Protein AF-A0A146M9G7-F1 (afdb_monomer)

Foldseek 3Di:
DCLQPDPQFDADAAQVVQCVVVVVPDPQSGSVNCVVVQLQQEDEDDDPVPDDDHHHPHLFYKYFDDDDPVNVVVLVVCVVVVAAADDCNVNDDGHDYRTIGRDDPNDRQGPCNRPPVVCVPPPPDDDDPQWAFQEFEDDQQDGFWTWTDHPNDIDIDGDPPDDDDDPDLPVSLVRCLQHQHEQNVVSVVVPHHHSYHDHRPPDDDDDDDDDDDDDDPDDPPPPPPDPPDD

Secondary structure (DSSP, 8-state):
-GGGTS--B-----HHHHHHHHHTT-TT-SHHHHHHHHHHHEEEE-SSS-------S-SEEEEEPPPPHHHHHHHHHHHHTTPPB--GGG---S-B-PPEE-EETTEE--HIIIIIGGGTT-TT-----S-EEEEEEEETTEEEEEEEEETTEEEEEE-SS-----SHHHHHHHHHHHTTEE-HHHHHHTT---SEE--TT---------------S----S---S----

Sequence (230 aa):
GSSSINYMLHMRGLQEDFNRWEREGNPGWSYNHVSSYFKKSENFIPQSGKVKSVGRGGPIPVNENEPTWMTAYLSKALQEMGLQEEDLNLGKKGGFMPVQVNVLNGQRVSASTAFLKPILNRPNLDILTSALVTRIVFEKNTAVGVEFEVEEQSHFVSAHREVILSAGSINSPQILMLSGVGPSQHLQEFGIPVIRDLPVGLQLQDHVGYFAYFQMKNVASSTTEETLVS

Nearest PDB structures (foldseek):
  8rpf-assembly1_A  TM=9.032E-01  e=8.485E-16  Sphingobacterium daejeonense
  2jbv-assembly2_B  TM=9.250E-01  e=4.213E-14  Arthrobacter globiformis
  8bxl-assembly3_E  TM=8.702E-01  e=4.213E-14  Penicillium expansum
  6f97-assembly1_B  TM=8.945E-01  e=1.653E-13  Methylovorus sp. MP688
  8b7s-assembly1_A  TM=7.607E-01  e=7.144E-09  Novosphingobium sp. B 225

Organism: Lygus hesperus (NCBI:txid30085)

Mean predicted aligned error: 6.47 Å

Radius of gyration: 23.2 Å; Cα contacts (8 Å, |Δi|>4): 308; chains: 1; bounding box: 59×44×61 Å

InterPro domains:
  IPR000172 Glucose-methanol-choline oxidoreductase, N-terminal [PF00732] (1-208)
  IPR000172 Glucose-methanol-choline oxidoreductase, N-terminal [PS00624] (168-182)
  IPR012132 Glucose-methanol-choline oxidoreductase [PTHR11552] (1-222)
  IPR036188 FAD/NAD(P)-binding domain superfamily [G3DSA:3.50.50.60] (1-201)
  IPR036188 FAD/NAD(P)-binding domain superfamily [SSF51905] (1-220)

pLDDT: mean 90.11, std 13.62, range [34.09, 98.69]

Solvent-accessible surface area (backbone atoms only — not comparable to full-atom values): 14154 Å² total; per-residue (Å²): 116,63,63,74,72,55,90,40,70,60,76,77,57,48,40,63,63,26,41,46,44,25,76,74,72,37,83,74,41,26,36,79,54,46,50,57,53,53,29,53,42,22,19,53,50,84,80,84,76,78,81,86,83,74,22,64,86,19,60,38,47,37,25,68,60,84,81,45,76,64,55,51,52,50,53,51,54,41,41,76,72,71,42,48,83,42,71,52,68,73,29,56,86,77,57,45,60,78,58,34,25,26,46,55,96,93,36,81,54,20,62,58,59,39,67,43,62,84,48,63,85,41,94,89,55,87,84,79,76,82,55,50,72,59,27,53,39,63,58,84,92,41,63,44,28,36,35,28,32,44,94,90,39,83,44,76,49,78,31,100,79,67,81,85,87,79,64,50,92,69,50,36,37,50,29,35,36,69,40,13,37,16,42,52,69,65,33,50,78,71,72,39,67,74,68,39,75,40,77,54,75,60,87,83,80,82,84,90,82,84,88,86,87,80,88,78,91,77,75,79,68,90,72,78,84,81,82,88,85,133

Structure (mmCIF, N/CA/C/O backbone):
data_AF-A0A146M9G7-F1
#
_entry.id   AF-A0A146M9G7-F1
#
loop_
_atom_site.group_PDB
_atom_site.id
_atom_site.type_symbol
_atom_site.label_atom_id
_atom_site.label_alt_id
_atom_site.label_comp_id
_atom_site.label_asym_id
_atom_site.label_entity_id
_atom_site.label_seq_id
_atom_site.pdbx_PDB_ins_code
_atom_site.Cartn_x
_atom_site.Cartn_y
_atom_site.Cartn_z
_atom_site.occupancy
_atom_site.B_iso_or_equiv
_atom_site.auth_seq_id
_atom_site.auth_comp_id
_atom_site.auth_asym_id
_atom_site.auth_atom_id
_atom_site.pdbx_PDB_model_num
ATOM 1 N N . GLY A 1 1 ? 2.312 7.291 2.649 1.00 95.38 1 GLY A N 1
ATOM 2 C CA . GLY A 1 1 ? 2.771 5.891 2.743 1.00 95.38 1 GLY A CA 1
ATOM 3 C C . GLY A 1 1 ? 3.944 5.642 1.811 1.00 95.38 1 GLY A C 1
ATOM 4 O O . GLY A 1 1 ? 4.490 6.597 1.261 1.00 95.38 1 GLY A O 1
ATOM 5 N N . SER A 1 2 ? 4.305 4.375 1.601 1.00 98.00 2 SER A N 1
ATOM 6 C CA . SER A 1 2 ? 5.564 3.977 0.949 1.00 98.00 2 SER A CA 1
ATOM 7 C C . SER A 1 2 ? 5.735 4.453 -0.496 1.00 98.00 2 SER A C 1
ATOM 9 O O . SER A 1 2 ? 6.863 4.647 -0.931 1.00 98.00 2 SER A O 1
ATOM 11 N N . SER A 1 3 ? 4.656 4.756 -1.231 1.00 97.75 3 SER A N 1
ATOM 12 C CA . SER A 1 3 ? 4.760 5.361 -2.574 1.00 97.75 3 SER A CA 1
ATOM 13 C C . SER A 1 3 ? 5.537 6.686 -2.591 1.00 97.75 3 SER A C 1
ATOM 15 O O . SER A 1 3 ? 6.041 7.099 -3.629 1.00 97.75 3 SER A O 1
ATOM 17 N N . SER A 1 4 ? 5.610 7.384 -1.452 1.00 97.56 4 SER A N 1
ATOM 18 C CA . SER A 1 4 ? 6.361 8.636 -1.316 1.00 97.56 4 SER A CA 1
ATOM 19 C C . SER A 1 4 ? 7.870 8.430 -1.123 1.00 97.56 4 SER A C 1
ATOM 21 O O . SER A 1 4 ? 8.610 9.399 -1.236 1.00 97.56 4 SER A O 1
ATOM 23 N N . ILE A 1 5 ? 8.322 7.200 -0.851 1.00 97.62 5 ILE A N 1
ATOM 24 C CA . ILE A 1 5 ? 9.725 6.877 -0.523 1.00 97.62 5 ILE A CA 1
ATOM 25 C C . ILE A 1 5 ? 10.290 5.666 -1.291 1.00 97.62 5 ILE A C 1
ATOM 27 O O . ILE A 1 5 ? 11.481 5.402 -1.208 1.00 97.62 5 ILE A O 1
ATOM 31 N N . ASN A 1 6 ? 9.466 4.919 -2.036 1.00 96.81 6 ASN A N 1
ATOM 32 C CA . ASN A 1 6 ? 9.890 3.735 -2.800 1.00 96.81 6 ASN A CA 1
ATOM 33 C C . ASN A 1 6 ? 10.739 4.093 -4.040 1.00 96.81 6 ASN A C 1
ATOM 35 O O . ASN A 1 6 ? 10.932 5.260 -4.359 1.00 96.81 6 ASN A O 1
ATOM 39 N N . TYR A 1 7 ? 11.163 3.109 -4.829 1.00 94.62 7 TYR A N 1
ATOM 40 C CA . TYR A 1 7 ? 11.926 3.344 -6.067 1.00 94.62 7 TYR A CA 1
ATOM 41 C C . TYR A 1 7 ? 11.097 3.802 -7.281 1.00 94.62 7 TYR A C 1
ATOM 43 O O . TYR A 1 7 ? 11.632 3.887 -8.379 1.00 94.62 7 TYR A O 1
ATOM 51 N N . MET A 1 8 ? 9.800 4.089 -7.110 1.00 95.75 8 MET A N 1
ATOM 52 C CA . MET A 1 8 ? 8.864 4.502 -8.175 1.00 95.75 8 MET A CA 1
ATOM 53 C C . MET A 1 8 ? 8.653 3.469 -9.287 1.00 95.75 8 MET A C 1
ATOM 55 O O . MET A 1 8 ? 7.960 3.779 -10.247 1.00 95.75 8 MET A O 1
ATOM 59 N N . LEU A 1 9 ? 9.227 2.268 -9.164 1.00 93.69 9 LEU A N 1
ATOM 60 C CA . LEU A 1 9 ? 9.080 1.182 -10.131 1.00 93.69 9 LEU A CA 1
ATOM 61 C C . LEU A 1 9 ? 7.602 0.832 -10.316 1.00 93.69 9 LEU A C 1
ATOM 63 O O . LEU A 1 9 ? 6.896 0.586 -9.335 1.00 93.69 9 LEU A O 1
ATOM 67 N N . HIS A 1 10 ? 7.165 0.768 -11.570 1.00 93.12 10 HIS A N 1
ATOM 68 C CA . HIS A 1 10 ? 5.804 0.402 -11.942 1.00 93.12 10 HIS A CA 1
ATOM 69 C C . HIS A 1 10 ? 5.778 -1.006 -12.531 1.00 93.12 10 HIS A C 1
ATOM 71 O O . HIS A 1 10 ? 6.174 -1.221 -13.677 1.00 93.12 10 HIS A O 1
ATOM 77 N N . MET A 1 11 ? 5.295 -1.962 -11.740 1.00 91.38 11 MET A N 1
ATOM 78 C CA . MET A 1 11 ? 5.136 -3.359 -12.140 1.00 91.38 11 MET A CA 1
ATOM 79 C C . MET A 1 11 ? 3.755 -3.872 -11.727 1.00 91.38 11 MET A C 1
ATOM 81 O O . MET A 1 11 ? 3.337 -3.670 -10.588 1.00 91.38 11 MET A O 1
ATOM 85 N N . ARG A 1 12 ? 3.057 -4.564 -12.632 1.00 91.12 12 ARG A N 1
ATOM 86 C CA . ARG A 1 12 ? 1.741 -5.168 -12.372 1.00 91.12 12 ARG A CA 1
ATOM 87 C C . ARG A 1 12 ? 1.822 -6.560 -11.751 1.00 91.12 12 ARG A C 1
ATOM 89 O O . ARG A 1 12 ? 0.865 -6.971 -11.114 1.00 91.12 12 ARG A O 1
ATOM 96 N N . GLY A 1 13 ? 2.926 -7.281 -11.948 1.00 90.50 13 GLY A N 1
ATOM 97 C CA . GLY A 1 13 ? 3.031 -8.709 -11.617 1.00 90.50 13 GLY A CA 1
ATOM 98 C C . GLY A 1 13 ? 2.592 -9.623 -12.768 1.00 90.50 13 GLY A C 1
ATOM 99 O O . GLY A 1 13 ? 2.239 -9.155 -13.856 1.00 90.50 13 GLY A O 1
ATOM 100 N N . LEU A 1 14 ? 2.644 -10.938 -12.551 1.00 92.38 14 LEU A N 1
ATOM 101 C CA . LEU A 1 14 ? 2.303 -11.935 -13.566 1.00 92.38 14 LEU A CA 1
ATOM 102 C C . LEU A 1 14 ? 0.811 -12.271 -13.512 1.00 92.38 14 LEU A C 1
ATOM 104 O O . LEU A 1 14 ? 0.206 -12.283 -12.445 1.00 92.38 14 LEU A O 1
ATOM 108 N N . GLN A 1 15 ? 0.209 -12.628 -14.653 1.00 93.25 15 GLN A N 1
ATOM 109 C CA . GLN A 1 15 ? -1.216 -13.009 -14.683 1.00 93.25 15 GLN A CA 1
ATOM 110 C C . GLN A 1 15 ? -1.522 -14.179 -13.741 1.00 93.25 15 GLN A C 1
ATOM 112 O O . GLN A 1 15 ? -2.574 -14.231 -13.105 1.00 93.25 15 GLN A O 1
ATOM 117 N N . GLU A 1 16 ? -0.575 -15.110 -13.650 1.00 94.50 16 GLU A N 1
ATOM 118 C CA . GLU A 1 16 ? -0.718 -16.310 -12.840 1.00 94.50 16 GLU A CA 1
ATOM 119 C C . GLU A 1 16 ? -0.741 -16.019 -11.335 1.00 94.50 16 GLU A C 1
ATOM 121 O O . GLU A 1 16 ? -1.399 -16.758 -10.608 1.00 94.50 16 GLU A O 1
ATOM 126 N N . ASP A 1 17 ? -0.121 -14.926 -10.875 1.00 94.75 17 ASP A N 1
ATOM 127 C CA . ASP A 1 17 ? -0.157 -14.523 -9.463 1.00 94.75 17 ASP A CA 1
ATOM 128 C C . ASP A 1 17 ? -1.603 -14.210 -9.036 1.00 94.75 17 ASP A C 1
ATOM 130 O O . ASP A 1 17 ? -2.089 -14.703 -8.020 1.00 94.75 17 ASP A O 1
ATOM 134 N N . PHE A 1 18 ? -2.337 -13.482 -9.881 1.00 96.38 18 PHE A N 1
ATOM 135 C CA . PHE A 1 18 ? -3.736 -13.105 -9.651 1.00 96.38 18 PHE A CA 1
ATOM 136 C C . PHE A 1 18 ? -4.711 -14.263 -9.883 1.00 96.38 18 PHE A C 1
ATOM 138 O O . PHE A 1 18 ? -5.643 -14.479 -9.109 1.00 96.38 18 PHE A O 1
ATOM 145 N N . ASN A 1 19 ? -4.497 -15.056 -10.937 1.00 97.00 19 ASN A N 1
ATOM 146 C CA . ASN A 1 19 ? -5.318 -16.246 -11.177 1.00 97.00 19 ASN A CA 1
ATOM 147 C C . ASN A 1 19 ? -5.173 -17.259 -10.037 1.00 97.00 19 ASN A C 1
ATOM 149 O O . ASN A 1 19 ? -6.140 -17.929 -9.675 1.00 97.00 19 ASN A O 1
ATOM 153 N N . ARG A 1 20 ? -3.982 -17.350 -9.437 1.00 97.50 20 ARG A N 1
ATOM 154 C CA . ARG A 1 20 ? -3.763 -18.130 -8.226 1.00 97.50 20 ARG A CA 1
ATOM 155 C C . ARG A 1 20 ? -4.579 -17.593 -7.051 1.00 97.50 20 ARG A C 1
ATOM 157 O O . ARG A 1 20 ? -5.235 -18.408 -6.414 1.00 97.50 20 ARG A O 1
ATOM 164 N N . TRP A 1 21 ? -4.613 -16.279 -6.804 1.00 97.50 21 TRP A N 1
ATOM 165 C CA . TRP A 1 21 ? -5.435 -15.702 -5.726 1.00 97.50 21 TRP A CA 1
ATOM 166 C C . TRP A 1 21 ? -6.912 -16.083 -5.841 1.00 97.50 21 TRP A C 1
ATOM 168 O O . TRP A 1 21 ? -7.533 -16.445 -4.841 1.00 97.50 21 TRP A O 1
ATOM 178 N N . GLU A 1 22 ? -7.474 -16.058 -7.051 1.00 98.00 22 GLU A N 1
ATOM 179 C CA . GLU A 1 22 ? -8.858 -16.487 -7.265 1.00 98.00 22 GLU A CA 1
ATOM 180 C C . GLU A 1 22 ? -9.055 -17.975 -6.950 1.00 98.00 22 GLU A C 1
ATOM 182 O O . GLU A 1 22 ? -9.990 -18.328 -6.229 1.00 98.00 22 GLU A O 1
ATOM 187 N N . ARG A 1 23 ? -8.144 -18.847 -7.409 1.00 98.06 23 ARG A N 1
ATOM 188 C CA . ARG A 1 23 ? -8.187 -20.290 -7.102 1.00 98.06 23 ARG A CA 1
ATOM 189 C C . ARG A 1 23 ? -7.978 -20.599 -5.619 1.00 98.06 23 ARG A C 1
ATOM 191 O O . ARG A 1 23 ? -8.464 -21.622 -5.151 1.00 98.06 23 ARG A O 1
ATOM 198 N N . GLU A 1 24 ? -7.297 -19.724 -4.885 1.00 97.44 24 GLU A N 1
ATOM 199 C CA . GLU A 1 24 ? -7.136 -19.794 -3.426 1.00 97.44 24 GLU A CA 1
ATOM 200 C C . GLU A 1 24 ? -8.378 -19.298 -2.658 1.00 97.44 24 GLU A C 1
ATOM 202 O O . GLU A 1 24 ? -8.351 -19.213 -1.433 1.00 97.44 24 GLU A O 1
ATOM 207 N N . GLY A 1 25 ? -9.487 -19.021 -3.354 1.00 97.81 25 GLY A N 1
ATOM 208 C CA . GLY A 1 25 ? -10.771 -18.701 -2.732 1.00 97.81 25 GLY A CA 1
ATOM 209 C C . GLY A 1 25 ? -11.063 -17.207 -2.625 1.00 97.81 25 GLY A C 1
ATOM 210 O O . GLY A 1 25 ? -11.859 -16.816 -1.775 1.00 97.81 25 GLY A O 1
ATOM 211 N N . ASN A 1 26 ? -10.473 -16.378 -3.495 1.00 97.62 26 ASN A N 1
ATOM 212 C CA . ASN A 1 26 ? -10.745 -14.937 -3.572 1.00 97.62 26 ASN A CA 1
ATOM 213 C C . ASN A 1 26 ? -11.468 -14.577 -4.890 1.00 97.62 26 ASN A C 1
ATOM 215 O O . ASN A 1 26 ? -10.830 -14.074 -5.820 1.00 97.62 26 ASN A O 1
ATOM 219 N N . PRO A 1 27 ? -12.787 -14.834 -5.020 1.00 97.69 27 PRO A N 1
ATOM 220 C CA . PRO A 1 27 ? -13.536 -14.532 -6.239 1.00 97.69 27 PRO A CA 1
ATOM 221 C C . PRO A 1 27 ? -13.371 -13.076 -6.683 1.00 97.69 27 PRO A C 1
ATOM 223 O O . PRO A 1 27 ? -13.438 -12.160 -5.862 1.00 97.69 27 PRO A O 1
ATOM 226 N N . GLY A 1 28 ? -13.174 -12.855 -7.984 1.00 96.81 28 GLY A N 1
ATOM 227 C CA . GLY A 1 28 ? -13.007 -11.510 -8.538 1.00 96.81 28 GLY A CA 1
ATOM 228 C C . GLY A 1 28 ? -11.575 -10.970 -8.472 1.00 96.81 28 GLY A C 1
ATOM 229 O O . GLY A 1 28 ? -11.348 -9.833 -8.879 1.00 96.81 28 GLY A O 1
ATOM 230 N N . TRP A 1 29 ? -10.604 -11.770 -8.017 1.00 97.88 29 TRP A N 1
ATOM 231 C CA . TRP A 1 29 ? -9.182 -11.399 -7.980 1.00 97.88 29 TRP A CA 1
ATOM 232 C C . TRP A 1 29 ? -8.334 -11.999 -9.108 1.00 97.88 29 TRP A C 1
ATOM 234 O O . TRP A 1 29 ? -7.126 -11.791 -9.119 1.00 97.88 29 TRP A O 1
ATOM 244 N N . SER A 1 30 ? -8.934 -12.681 -10.095 1.00 97.06 30 SER A N 1
ATOM 245 C CA . SER A 1 30 ? -8.215 -13.131 -11.303 1.00 97.06 30 SER A CA 1
ATOM 246 C C . SER A 1 30 ? -7.554 -11.967 -12.049 1.00 97.06 30 SER A C 1
ATOM 248 O O . SER A 1 30 ? -8.037 -10.830 -11.970 1.00 97.06 30 SER A O 1
ATOM 250 N N . TYR A 1 31 ? -6.585 -12.262 -12.919 1.00 94.81 31 TYR A N 1
ATOM 251 C CA . TYR A 1 31 ? -5.964 -11.240 -13.765 1.00 94.81 31 TYR A CA 1
ATOM 252 C C . TYR A 1 31 ? -6.984 -10.462 -14.606 1.00 94.81 31 TYR A C 1
ATOM 254 O O . TYR A 1 31 ? -6.910 -9.237 -14.696 1.00 94.81 31 TYR A O 1
ATOM 262 N N . ASN A 1 32 ? -7.977 -11.145 -15.181 1.00 93.56 32 ASN A N 1
ATOM 263 C CA . ASN A 1 32 ? -9.000 -10.501 -16.007 1.00 93.56 32 ASN A CA 1
ATOM 264 C C . ASN A 1 32 ? -9.765 -9.425 -15.226 1.00 93.56 32 ASN A C 1
ATOM 266 O O . ASN A 1 32 ? -9.921 -8.308 -15.719 1.00 93.56 32 ASN A O 1
ATOM 270 N N . HIS A 1 33 ? -10.155 -9.731 -13.989 1.00 95.12 33 HIS A N 1
ATOM 271 C CA . HIS A 1 33 ? -10.824 -8.787 -13.101 1.00 95.12 33 HIS A CA 1
ATOM 272 C C . HIS A 1 33 ? -9.912 -7.605 -12.722 1.00 95.12 33 HIS A C 1
ATOM 274 O O . HIS A 1 33 ? -10.277 -6.447 -12.952 1.00 95.12 33 HIS A O 1
ATOM 280 N N . VAL A 1 34 ? -8.700 -7.867 -12.215 1.00 95.00 34 VAL A N 1
ATOM 281 C CA . VAL A 1 34 ? -7.806 -6.801 -11.716 1.00 95.00 34 VAL A CA 1
ATOM 282 C C . VAL A 1 34 ? -7.189 -5.950 -12.830 1.00 95.00 34 VAL A C 1
ATOM 284 O O . VAL A 1 34 ? -6.908 -4.769 -12.623 1.00 95.00 34 VAL A O 1
ATOM 287 N N . SER A 1 35 ? -7.038 -6.494 -14.043 1.00 92.44 35 SER A N 1
ATOM 288 C CA . SER A 1 35 ? -6.452 -5.778 -15.186 1.00 92.44 35 SER A CA 1
ATOM 289 C C . SER A 1 35 ? -7.212 -4.503 -15.548 1.00 92.44 35 SER A C 1
ATOM 291 O O . SER A 1 35 ? -6.609 -3.520 -15.987 1.00 92.44 35 SER A O 1
ATOM 293 N N . SER A 1 36 ? -8.527 -4.489 -15.320 1.00 92.06 36 SER A N 1
ATOM 294 C CA . SER A 1 36 ? -9.368 -3.309 -15.515 1.00 92.06 36 SER A CA 1
ATOM 295 C C . SER A 1 36 ? -9.007 -2.176 -14.545 1.00 92.06 36 SER A C 1
ATOM 297 O O . SER A 1 36 ? -8.980 -1.011 -14.943 1.00 92.06 36 SER A O 1
ATOM 299 N N . TYR A 1 37 ? -8.639 -2.509 -13.305 1.00 94.56 37 TYR A N 1
ATOM 300 C CA . TYR A 1 37 ? -8.232 -1.547 -12.283 1.00 94.56 37 TYR A CA 1
ATOM 301 C C . TYR A 1 37 ? -6.824 -1.009 -12.523 1.00 94.56 37 TYR A C 1
ATOM 303 O O . TYR A 1 37 ? -6.628 0.200 -12.391 1.00 94.56 37 TYR A O 1
ATOM 311 N N . PHE A 1 38 ? -5.882 -1.847 -12.973 1.00 93.81 38 PHE A N 1
ATOM 312 C CA . PHE A 1 38 ? -4.579 -1.358 -13.437 1.00 93.81 38 PHE A CA 1
ATOM 313 C C . PHE A 1 38 ? -4.768 -0.314 -14.539 1.00 93.81 38 PHE A C 1
ATOM 315 O O . PHE A 1 38 ? -4.356 0.835 -14.383 1.00 93.81 38 PHE A O 1
ATOM 322 N N . LYS A 1 39 ? -5.522 -0.660 -15.591 1.00 91.81 39 LYS A N 1
ATOM 323 C CA . LYS A 1 39 ? -5.809 0.259 -16.703 1.00 91.81 39 LYS A CA 1
ATOM 324 C C . LYS A 1 39 ? -6.518 1.542 -16.261 1.00 91.81 39 LYS A C 1
ATOM 326 O O . LYS A 1 39 ? -6.256 2.593 -16.830 1.00 91.81 39 LYS A O 1
ATOM 331 N N . LYS A 1 40 ? -7.402 1.465 -15.262 1.00 94.38 40 LYS A N 1
ATOM 332 C CA . LYS A 1 40 ? -8.105 2.626 -14.696 1.00 94.38 40 LYS A CA 1
ATOM 333 C C . LYS A 1 40 ? -7.171 3.557 -13.918 1.00 94.38 40 LYS A C 1
ATOM 335 O O . LYS A 1 40 ? -7.377 4.766 -13.926 1.00 94.38 40 LYS A O 1
ATOM 340 N N . SER A 1 41 ? -6.185 3.006 -13.212 1.00 95.12 41 SER A N 1
ATOM 341 C CA . SER A 1 41 ? -5.239 3.793 -12.410 1.00 95.12 41 SER A CA 1
ATOM 342 C C . SER A 1 41 ? -4.140 4.460 -13.234 1.00 95.12 41 SER A C 1
ATOM 344 O O . SER A 1 41 ? -3.644 5.518 -12.855 1.00 95.12 41 SER A O 1
ATOM 346 N N . GLU A 1 42 ? -3.770 3.859 -14.358 1.00 94.12 42 GLU A N 1
ATOM 347 C CA . GLU A 1 42 ? -2.597 4.250 -15.128 1.00 94.12 42 GLU A CA 1
ATOM 348 C C . GLU A 1 42 ? -2.909 5.294 -16.203 1.00 94.12 42 GLU A C 1
ATOM 350 O O . GLU A 1 42 ? -3.947 5.275 -16.869 1.00 94.12 42 GLU A O 1
ATOM 355 N N . ASN A 1 43 ? -1.940 6.166 -16.430 1.00 92.94 43 ASN A N 1
ATOM 356 C CA . ASN A 1 43 ? -1.848 7.027 -17.588 1.00 92.94 43 ASN A CA 1
ATOM 357 C C . ASN A 1 43 ? -0.462 6.886 -18.197 1.00 92.94 43 ASN A C 1
ATOM 359 O O . ASN A 1 43 ? 0.495 7.546 -17.790 1.00 92.94 43 ASN A O 1
ATOM 363 N N . PHE A 1 44 ? -0.359 5.981 -19.159 1.00 89.12 44 PHE A N 1
ATOM 364 C CA . PHE A 1 44 ? 0.899 5.736 -19.831 1.00 89.12 44 PHE A CA 1
ATOM 365 C C . PHE A 1 44 ? 1.276 6.876 -20.769 1.00 89.12 44 PHE A C 1
ATOM 367 O O . PHE A 1 44 ? 0.478 7.299 -21.610 1.00 89.12 44 PHE A O 1
ATOM 374 N N . ILE A 1 45 ? 2.522 7.319 -20.648 1.00 83.06 45 ILE A N 1
ATOM 375 C CA . ILE A 1 45 ? 3.117 8.375 -21.456 1.00 83.06 45 ILE A CA 1
ATOM 376 C C . ILE A 1 45 ? 4.120 7.700 -22.399 1.00 83.06 45 ILE A C 1
ATOM 378 O O . ILE A 1 45 ? 5.230 7.373 -21.974 1.00 83.06 45 ILE A O 1
ATOM 382 N N . PRO A 1 46 ? 3.736 7.428 -23.659 1.00 72.50 46 PRO A N 1
ATOM 383 C CA . PRO A 1 46 ? 4.603 6.730 -24.598 1.00 72.50 46 PRO A CA 1
ATOM 384 C C . PRO A 1 46 ? 5.824 7.583 -24.948 1.00 72.50 46 PRO A C 1
ATOM 386 O O . PRO A 1 46 ? 5.672 8.722 -25.381 1.00 72.50 46 PRO A O 1
ATOM 389 N N . GLN A 1 47 ? 7.017 7.000 -24.815 1.00 69.81 47 GLN A N 1
ATOM 390 C CA . GLN A 1 47 ? 8.277 7.601 -25.266 1.00 69.81 47 GLN A CA 1
ATOM 391 C C . GLN A 1 47 ? 8.854 6.842 -26.468 1.00 69.81 47 GLN A C 1
ATOM 393 O O . GLN A 1 47 ? 9.108 7.438 -27.510 1.00 69.81 47 GLN A O 1
ATOM 398 N N . SER A 1 48 ? 8.977 5.512 -26.378 1.00 65.94 48 SER A N 1
ATOM 399 C CA . 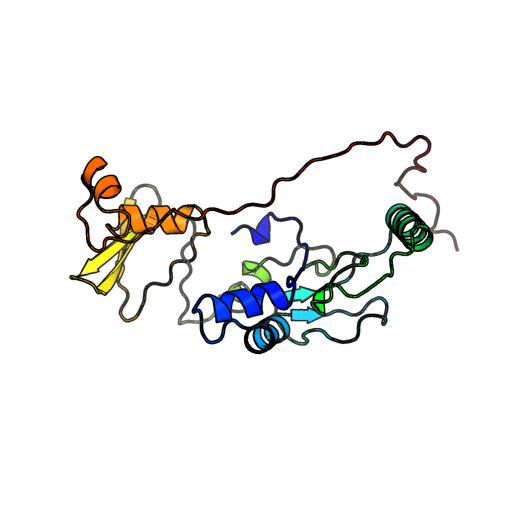SER A 1 48 ? 9.566 4.685 -27.444 1.00 65.94 48 SER A CA 1
ATOM 400 C C . SER A 1 48 ? 8.604 4.270 -28.568 1.00 65.94 48 SER A C 1
ATOM 402 O O . SER A 1 48 ? 9.044 3.791 -29.613 1.00 65.94 48 SER A O 1
ATOM 404 N N . GLY A 1 49 ? 7.285 4.367 -28.349 1.00 61.88 49 GLY A N 1
ATOM 405 C CA . GLY A 1 49 ? 6.253 3.865 -29.273 1.00 61.88 49 GLY A CA 1
ATOM 406 C C . GLY A 1 49 ? 6.183 2.332 -29.410 1.00 61.88 49 GLY A C 1
ATOM 407 O O . GLY A 1 49 ? 5.341 1.823 -30.152 1.00 61.88 49 GLY A O 1
ATOM 408 N N . LYS A 1 50 ? 7.035 1.583 -28.695 1.00 60.75 50 LYS A N 1
ATOM 409 C CA . LYS A 1 50 ? 7.108 0.111 -28.747 1.00 60.75 50 LYS A CA 1
ATOM 410 C C . LYS A 1 50 ? 6.066 -0.573 -27.857 1.00 60.75 50 LYS A C 1
ATOM 412 O O . LYS A 1 50 ? 5.630 -1.683 -28.161 1.00 60.75 50 LYS A O 1
ATOM 417 N N . VAL A 1 51 ? 5.624 0.102 -26.798 1.00 64.75 51 VAL A N 1
ATOM 418 C CA . VAL A 1 51 ? 4.639 -0.407 -25.835 1.00 64.75 51 VAL A CA 1
ATOM 419 C C . VAL A 1 51 ? 3.210 -0.103 -26.297 1.00 64.75 51 VAL A C 1
ATOM 421 O O . VAL A 1 51 ? 2.846 1.049 -26.533 1.00 64.75 51 VAL A O 1
ATOM 424 N N . LYS A 1 52 ? 2.384 -1.152 -26.444 1.00 58.00 52 LYS A N 1
ATOM 425 C CA . LYS A 1 52 ? 1.066 -1.066 -27.108 1.00 58.00 52 LYS A CA 1
ATOM 426 C C . LYS A 1 52 ? -0.162 -1.170 -26.194 1.00 58.00 52 LYS A C 1
ATOM 428 O O . LYS A 1 52 ? -1.233 -0.750 -26.620 1.00 58.00 52 LYS A O 1
ATOM 433 N N . SER A 1 53 ? -0.070 -1.719 -24.979 1.00 58.12 53 SER A N 1
ATOM 434 C CA . SER A 1 53 ? -1.262 -2.014 -24.156 1.00 58.12 53 SER A CA 1
ATOM 435 C C . SER A 1 53 ? -1.115 -1.582 -22.698 1.00 58.12 53 SER A C 1
ATOM 437 O O . SER A 1 53 ? -0.625 -2.326 -21.849 1.00 58.12 53 SER A O 1
ATOM 439 N N . VAL A 1 54 ? -1.654 -0.410 -22.385 1.00 73.94 54 VAL A N 1
ATOM 440 C CA . VAL A 1 54 ? -1.459 0.266 -21.099 1.00 73.94 54 VAL A CA 1
ATOM 441 C C . VAL A 1 54 ? -2.631 1.202 -20.805 1.00 73.94 54 VAL A C 1
ATOM 443 O O . VAL A 1 54 ? -3.298 1.668 -21.734 1.00 73.94 54 VAL A O 1
ATOM 446 N N . GLY A 1 55 ? -2.931 1.420 -19.521 1.00 83.31 55 GLY A N 1
ATOM 447 C CA . GLY A 1 55 ? -4.004 2.324 -19.112 1.00 83.31 55 GLY A CA 1
ATOM 448 C C . GLY A 1 55 ? -3.760 3.757 -19.581 1.00 83.31 55 GLY A C 1
ATOM 449 O O . GLY A 1 55 ? -2.617 4.200 -19.708 1.00 83.31 55 GLY A O 1
ATOM 450 N N . ARG A 1 56 ? -4.845 4.475 -19.879 1.00 87.69 56 ARG A N 1
ATOM 451 C CA . ARG A 1 56 ? -4.817 5.879 -20.301 1.00 87.69 56 ARG A CA 1
ATOM 452 C C . ARG A 1 56 ? -5.852 6.667 -19.517 1.00 87.69 56 ARG A C 1
ATOM 454 O O . ARG A 1 56 ? -6.954 6.175 -19.284 1.00 87.69 56 ARG A O 1
ATOM 461 N N . GLY A 1 57 ? -5.507 7.902 -19.164 1.00 89.94 57 GLY A N 1
ATOM 462 C CA . GLY A 1 57 ? 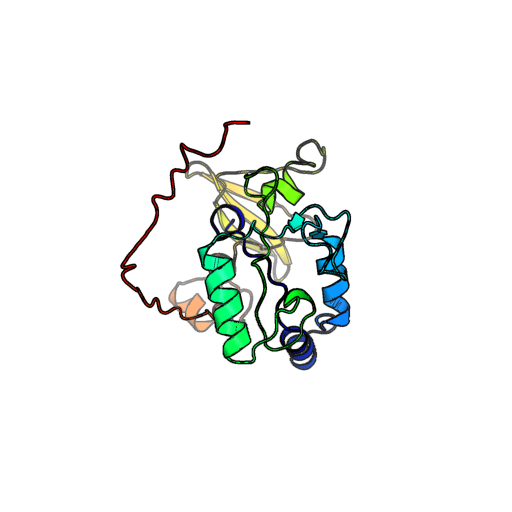-6.407 8.811 -18.452 1.00 89.94 57 GLY A CA 1
ATOM 463 C C . GLY A 1 57 ? -6.553 8.537 -16.952 1.00 89.94 57 GLY A C 1
ATOM 464 O O . GLY A 1 57 ? -7.328 9.227 -16.294 1.00 89.94 57 GLY A O 1
ATOM 465 N N . GLY A 1 58 ? -5.820 7.566 -16.401 1.00 95.38 58 GLY A N 1
ATOM 466 C CA . GLY A 1 58 ? -5.708 7.379 -14.960 1.00 95.38 58 GLY A CA 1
ATOM 467 C C . GLY A 1 58 ? -4.869 8.471 -14.273 1.00 95.38 58 GLY A C 1
ATOM 468 O O . GLY A 1 58 ? -4.187 9.262 -14.921 1.00 95.38 58 GLY A O 1
ATOM 469 N N . PRO A 1 59 ? -4.903 8.552 -12.939 1.00 95.88 59 PRO A N 1
ATOM 470 C CA . PRO A 1 59 ? -4.158 9.572 -12.201 1.00 95.88 59 PRO A CA 1
ATOM 471 C C . PRO A 1 59 ? -2.659 9.266 -12.035 1.00 95.88 59 PRO A C 1
ATOM 473 O O . PRO A 1 59 ? -1.895 10.171 -11.702 1.00 95.88 59 PRO A O 1
ATOM 476 N N . ILE A 1 60 ? -2.220 8.017 -12.227 1.00 96.06 60 ILE A N 1
ATOM 477 C CA . ILE A 1 60 ? -0.817 7.621 -12.054 1.00 96.06 60 ILE A CA 1
ATOM 478 C C . ILE A 1 60 ? -0.099 7.678 -13.407 1.00 96.06 60 ILE A C 1
ATOM 480 O O . ILE A 1 60 ? -0.412 6.861 -14.274 1.00 96.06 60 ILE A O 1
ATOM 484 N N . PRO A 1 61 ? 0.884 8.570 -13.614 1.00 94.25 61 PRO A N 1
ATOM 485 C CA . PRO A 1 61 ? 1.708 8.521 -14.809 1.00 94.25 61 PRO A CA 1
ATOM 486 C C . PRO A 1 61 ? 2.554 7.248 -14.804 1.00 94.25 61 PRO A C 1
ATOM 488 O O . PRO A 1 61 ? 3.095 6.842 -13.771 1.00 94.25 61 PRO A O 1
ATOM 491 N N . VAL A 1 62 ? 2.665 6.629 -15.971 1.00 92.06 62 VAL A N 1
ATOM 492 C CA . VAL A 1 62 ? 3.577 5.513 -16.212 1.00 92.06 62 VAL A CA 1
ATOM 493 C C . VAL A 1 62 ? 4.423 5.886 -17.412 1.00 92.06 62 VAL A C 1
ATOM 495 O O . VAL A 1 62 ? 3.913 5.978 -18.528 1.00 92.06 62 VAL A O 1
ATOM 498 N N . ASN A 1 63 ? 5.700 6.142 -17.184 1.00 86.81 63 ASN A N 1
ATOM 499 C CA . ASN A 1 63 ? 6.640 6.502 -18.235 1.00 86.81 63 ASN A CA 1
ATOM 500 C C . ASN A 1 63 ? 7.816 5.531 -18.241 1.00 86.81 63 ASN A C 1
ATOM 502 O O . ASN A 1 63 ? 8.167 4.941 -17.219 1.00 86.81 63 ASN A O 1
ATOM 506 N N . GLU A 1 64 ? 8.429 5.388 -19.405 1.00 81.00 64 GLU A N 1
ATOM 507 C CA . GLU A 1 64 ? 9.724 4.733 -19.538 1.00 81.00 64 GLU A CA 1
ATOM 508 C C . GLU A 1 64 ? 10.808 5.679 -18.993 1.00 81.00 64 GLU A C 1
ATOM 510 O O . GLU A 1 64 ? 10.656 6.905 -19.022 1.00 81.00 64 GLU A O 1
ATOM 515 N N . ASN A 1 65 ? 11.871 5.122 -18.414 1.00 76.19 65 ASN A N 1
ATOM 516 C CA . ASN A 1 65 ? 13.069 5.905 -18.121 1.00 76.19 65 ASN A CA 1
ATOM 517 C C . ASN A 1 65 ? 13.880 6.122 -19.399 1.00 76.19 65 ASN A C 1
ATOM 519 O O . ASN A 1 65 ? 14.039 5.194 -20.196 1.00 76.19 65 ASN A O 1
ATOM 523 N N . GLU A 1 66 ? 14.471 7.311 -19.523 1.00 73.44 66 GLU A N 1
ATOM 524 C CA . GLU A 1 66 ? 15.422 7.607 -20.593 1.00 73.44 66 GLU A CA 1
ATOM 525 C C . GLU A 1 66 ? 16.605 6.623 -20.529 1.00 73.44 66 GLU A C 1
ATOM 527 O O . GLU A 1 66 ? 17.219 6.460 -19.464 1.00 73.44 66 GLU A O 1
ATOM 532 N N . PRO A 1 67 ? 16.936 5.934 -21.636 1.00 76.12 67 PRO A N 1
ATOM 533 C CA . PRO A 1 67 ? 18.072 5.031 -21.666 1.00 76.12 67 PRO A CA 1
ATOM 534 C C . PRO A 1 67 ? 19.374 5.773 -21.353 1.00 76.12 67 PRO A C 1
ATOM 536 O O . PRO A 1 67 ? 19.687 6.802 -21.944 1.00 76.12 67 PRO A O 1
ATOM 539 N N . THR A 1 68 ? 20.179 5.210 -20.457 1.00 84.31 68 THR A N 1
ATOM 540 C CA . THR A 1 68 ? 21.568 5.628 -20.269 1.00 84.31 68 THR A CA 1
ATOM 541 C C . THR A 1 68 ? 22.476 4.739 -21.113 1.00 84.31 68 THR A C 1
ATOM 543 O O . THR A 1 68 ? 22.081 3.654 -21.550 1.00 84.31 68 THR A O 1
ATOM 546 N N . TRP A 1 69 ? 23.734 5.144 -21.303 1.00 85.12 69 TRP A N 1
ATOM 547 C CA . TRP A 1 69 ? 24.722 4.285 -21.967 1.00 85.12 69 TRP A CA 1
ATOM 548 C C . TRP A 1 69 ? 24.846 2.916 -21.263 1.00 85.12 69 TRP A C 1
ATOM 550 O O . TRP A 1 69 ? 25.048 1.896 -21.921 1.00 85.12 69 TRP A O 1
ATOM 560 N N . MET A 1 70 ? 24.665 2.876 -19.935 1.00 85.62 70 MET A N 1
ATOM 561 C CA . MET A 1 70 ? 24.742 1.651 -19.140 1.00 85.62 70 MET A CA 1
ATOM 562 C C . MET A 1 70 ? 23.530 0.752 -19.369 1.00 85.62 70 MET A C 1
ATOM 564 O O . MET A 1 70 ? 23.701 -0.449 -19.570 1.00 85.62 70 MET A O 1
ATOM 568 N N . THR A 1 71 ? 22.312 1.304 -19.367 1.00 86.19 71 THR A N 1
ATOM 569 C CA . THR A 1 71 ? 21.118 0.490 -19.632 1.00 86.19 71 THR A CA 1
ATOM 570 C C . THR A 1 71 ? 21.117 -0.023 -21.069 1.00 86.19 71 THR A C 1
ATOM 572 O O . THR A 1 71 ? 20.783 -1.181 -21.281 1.00 86.19 71 THR A O 1
ATOM 575 N N . ALA A 1 72 ? 21.593 0.765 -22.040 1.00 85.75 72 ALA A N 1
ATOM 576 C CA . ALA A 1 72 ? 21.779 0.307 -23.417 1.00 85.75 72 ALA A CA 1
ATOM 577 C C . ALA A 1 72 ? 22.802 -0.840 -23.524 1.00 85.75 72 ALA A C 1
ATOM 579 O O . ALA A 1 72 ? 22.549 -1.834 -24.208 1.00 85.75 72 ALA A O 1
ATOM 580 N N . TYR A 1 73 ? 23.937 -0.732 -22.823 1.00 88.56 73 TYR A N 1
ATOM 581 C CA . TYR A 1 73 ? 24.953 -1.786 -22.779 1.00 88.56 73 TYR A CA 1
ATOM 582 C C . TYR A 1 73 ? 24.403 -3.085 -22.171 1.00 88.56 73 TYR A C 1
ATOM 584 O O . TYR A 1 73 ? 24.569 -4.158 -22.752 1.00 88.56 73 TYR A O 1
ATOM 592 N N . LEU A 1 74 ? 23.698 -2.989 -21.038 1.00 89.56 74 LEU A N 1
ATOM 593 C CA . LEU A 1 74 ? 23.073 -4.139 -20.383 1.00 89.56 74 LEU A CA 1
ATOM 594 C C . LEU A 1 74 ? 21.991 -4.778 -21.261 1.00 89.56 74 LEU A C 1
ATOM 596 O O . LEU A 1 74 ? 21.979 -5.998 -21.396 1.00 89.56 74 LEU A O 1
ATOM 600 N N . SER A 1 75 ? 21.136 -3.985 -21.912 1.00 89.56 75 SER A N 1
ATOM 601 C CA . SER A 1 75 ? 20.127 -4.502 -22.845 1.00 89.56 75 SER A CA 1
ATOM 602 C C . SER A 1 75 ? 20.757 -5.315 -23.976 1.00 89.56 75 SER A C 1
ATOM 604 O O . SER A 1 75 ? 20.272 -6.399 -24.293 1.00 89.56 75 SER A O 1
ATOM 606 N N . LYS A 1 76 ? 21.869 -4.841 -24.554 1.00 90.94 76 LYS A N 1
ATOM 607 C CA . LYS A 1 76 ? 22.596 -5.584 -25.593 1.00 90.94 76 LYS A CA 1
ATOM 608 C C . LYS A 1 76 ? 23.175 -6.897 -25.059 1.00 90.94 76 LYS A C 1
ATOM 610 O O . LYS A 1 76 ? 23.008 -7.929 -25.700 1.00 90.94 76 LYS A O 1
ATOM 615 N N . ALA A 1 77 ? 23.800 -6.878 -23.882 1.00 93.00 77 ALA A N 1
ATOM 616 C CA . ALA A 1 77 ? 24.337 -8.090 -23.263 1.00 93.00 77 ALA A CA 1
ATOM 617 C C . ALA A 1 77 ? 23.235 -9.134 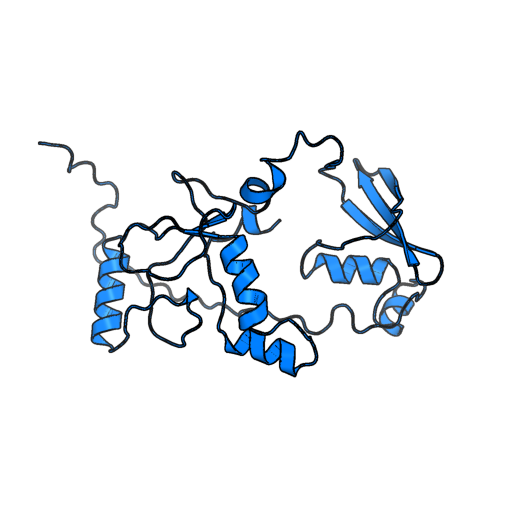-22.990 1.00 93.00 77 ALA A C 1
ATOM 619 O O . ALA A 1 77 ? 23.416 -10.316 -23.270 1.00 93.00 77 ALA A O 1
ATOM 620 N N . LEU A 1 78 ? 22.063 -8.702 -22.512 1.00 93.75 78 LEU A N 1
ATOM 621 C CA . LEU A 1 78 ? 20.910 -9.584 -22.298 1.00 93.75 78 LEU A CA 1
ATOM 622 C C . LEU A 1 78 ? 20.394 -10.181 -23.619 1.00 93.75 78 LEU A C 1
ATOM 624 O O . LEU A 1 78 ? 20.061 -11.365 -23.663 1.00 93.75 78 LEU A O 1
ATOM 628 N N . GLN A 1 79 ? 20.381 -9.402 -24.705 1.00 93.38 79 GLN A N 1
ATOM 629 C CA . GLN A 1 79 ? 20.031 -9.897 -26.042 1.00 93.38 79 GLN A CA 1
ATOM 630 C C . GLN A 1 79 ? 21.035 -10.928 -26.570 1.00 93.38 79 GLN A C 1
ATOM 632 O O . GLN A 1 79 ? 20.622 -11.944 -27.124 1.00 93.38 79 GLN A O 1
ATOM 637 N N . GLU A 1 80 ? 22.338 -10.719 -26.365 1.00 96.12 80 GLU A N 1
ATOM 638 C CA . GLU A 1 80 ? 23.386 -11.691 -26.721 1.00 96.12 80 GLU A CA 1
ATOM 639 C C . GLU A 1 80 ? 23.254 -13.004 -25.928 1.00 96.12 80 GLU A C 1
ATOM 641 O O . GLU A 1 80 ? 23.597 -14.071 -26.434 1.00 96.12 80 GLU A O 1
ATOM 646 N N . MET A 1 81 ? 22.678 -12.951 -24.721 1.00 95.31 81 MET A N 1
ATOM 647 C CA . MET A 1 81 ? 22.300 -14.130 -23.930 1.00 95.31 81 MET A CA 1
ATOM 648 C C . MET A 1 81 ? 20.984 -14.790 -24.387 1.00 95.31 81 MET A C 1
ATOM 650 O O . MET A 1 81 ? 20.558 -15.780 -23.792 1.00 95.31 81 MET A O 1
ATOM 654 N N . GLY A 1 82 ? 20.326 -14.264 -25.424 1.00 93.38 82 GLY A N 1
ATOM 655 C CA . GLY A 1 82 ? 19.075 -14.791 -25.975 1.00 93.38 82 GLY A CA 1
ATOM 656 C C . GLY A 1 82 ? 17.802 -14.292 -25.284 1.00 93.38 82 GLY A C 1
ATOM 657 O O . GLY A 1 82 ? 16.723 -14.818 -25.560 1.00 93.38 82 GLY A O 1
ATOM 658 N N . LEU A 1 83 ? 17.888 -13.292 -24.398 1.00 91.81 83 LEU A N 1
ATOM 659 C CA . LEU A 1 83 ? 16.712 -12.678 -23.778 1.00 91.81 83 LEU A CA 1
ATOM 660 C C . LEU A 1 83 ? 16.112 -11.607 -24.692 1.00 91.81 83 LEU A C 1
ATOM 662 O O . LEU A 1 83 ? 16.822 -10.841 -25.339 1.00 91.81 83 LEU A O 1
ATOM 666 N N . GLN A 1 84 ? 14.785 -11.532 -24.719 1.00 88.19 84 GLN A N 1
ATOM 667 C CA . GLN A 1 84 ? 14.059 -10.549 -25.519 1.00 88.19 84 GLN A CA 1
ATOM 668 C C . GLN A 1 84 ? 13.614 -9.362 -24.669 1.00 88.19 84 GLN A C 1
ATOM 670 O O . GLN A 1 84 ? 13.265 -9.517 -23.496 1.00 88.19 84 GLN A O 1
ATOM 675 N N . GLU A 1 85 ? 13.624 -8.179 -25.281 1.00 86.69 85 GLU A N 1
ATOM 676 C CA . GLU A 1 85 ? 13.005 -6.995 -24.697 1.00 86.69 85 GLU A CA 1
ATOM 677 C C . GLU A 1 85 ? 11.483 -7.099 -24.871 1.00 86.69 85 GLU A C 1
ATOM 679 O O . GLU A 1 85 ? 10.987 -7.194 -25.994 1.00 86.69 85 GLU A O 1
ATOM 684 N N . GLU A 1 86 ? 10.746 -7.108 -23.767 1.00 83.94 86 GLU A N 1
ATOM 685 C CA . GLU A 1 86 ? 9.298 -7.322 -23.720 1.00 83.94 86 GLU A CA 1
ATOM 686 C C . GLU A 1 86 ? 8.664 -6.345 -22.732 1.00 83.94 86 GLU A C 1
ATOM 688 O O . GLU A 1 86 ? 9.293 -5.941 -21.763 1.00 83.94 86 GLU A O 1
ATOM 693 N N . ASP A 1 87 ? 7.392 -5.996 -22.912 1.00 82.75 87 ASP A N 1
ATOM 694 C CA . ASP A 1 87 ? 6.660 -5.272 -21.870 1.00 82.75 87 ASP A CA 1
ATOM 695 C C . ASP A 1 87 ? 6.191 -6.257 -20.787 1.00 82.75 87 ASP A C 1
ATOM 697 O O . ASP A 1 87 ? 5.196 -6.975 -20.953 1.00 82.75 87 ASP A O 1
ATOM 701 N N . LEU A 1 88 ? 6.910 -6.294 -19.661 1.00 85.38 88 LEU A N 1
ATOM 702 C CA . LEU A 1 88 ? 6.612 -7.212 -18.558 1.00 85.38 88 LEU A CA 1
ATOM 703 C C . LEU A 1 88 ? 5.272 -6.886 -17.872 1.00 85.38 88 LEU A C 1
ATOM 705 O O . LEU A 1 88 ? 4.676 -7.762 -17.243 1.00 85.38 88 LEU A O 1
ATOM 709 N N . ASN A 1 89 ? 4.720 -5.681 -18.060 1.00 86.69 89 ASN A N 1
ATOM 710 C CA . ASN A 1 89 ? 3.397 -5.310 -17.549 1.00 86.69 89 ASN A CA 1
ATOM 711 C C . ASN A 1 89 ? 2.231 -5.900 -18.362 1.00 86.69 89 ASN A C 1
ATOM 713 O O . ASN A 1 89 ? 1.064 -5.753 -17.977 1.00 86.69 89 ASN A O 1
ATOM 717 N N . LEU A 1 90 ? 2.513 -6.648 -19.434 1.00 79.94 90 LEU A N 1
ATOM 718 C CA . LEU A 1 90 ? 1.533 -7.499 -20.124 1.00 79.94 90 LEU A CA 1
ATOM 719 C C . LEU A 1 90 ? 1.291 -8.840 -19.405 1.00 79.94 90 LEU A C 1
ATOM 721 O O . LEU A 1 90 ? 0.478 -9.653 -19.853 1.00 79.94 90 LEU A O 1
ATOM 725 N N . GLY A 1 91 ? 1.984 -9.084 -18.288 1.00 72.88 91 GLY A N 1
ATOM 726 C CA . GLY A 1 91 ? 1.847 -10.297 -17.484 1.00 72.88 91 GLY A CA 1
ATOM 727 C C . GLY A 1 91 ? 2.468 -11.539 -18.134 1.00 72.88 91 GLY A C 1
ATOM 728 O O . GLY A 1 91 ? 2.119 -12.664 -17.773 1.00 72.88 91 GLY A O 1
ATOM 729 N N . LYS A 1 92 ? 3.373 -11.344 -19.100 1.00 71.25 92 LYS A N 1
ATOM 730 C CA . LYS A 1 92 ? 4.176 -12.413 -19.706 1.00 71.25 92 LYS A CA 1
ATOM 731 C C . LYS A 1 92 ? 5.347 -12.791 -18.792 1.00 71.25 92 LYS A C 1
ATOM 733 O O . LYS A 1 92 ? 5.835 -11.968 -18.024 1.00 71.25 92 LYS A O 1
ATOM 738 N N . LYS A 1 93 ? 5.816 -14.037 -18.900 1.00 75.00 93 LYS A N 1
ATOM 739 C CA . LYS A 1 93 ? 7.015 -14.514 -18.198 1.00 75.00 93 LYS A CA 1
ATOM 740 C C . LYS A 1 93 ? 8.259 -14.327 -19.067 1.00 75.00 93 LYS A C 1
ATOM 742 O O . LYS A 1 93 ? 8.258 -14.746 -20.220 1.00 75.00 93 LYS A O 1
ATOM 747 N N . GLY A 1 94 ? 9.326 -13.818 -18.454 1.00 80.38 94 GLY A N 1
ATOM 748 C CA . GLY A 1 94 ? 10.662 -13.764 -19.047 1.00 80.38 94 GLY A CA 1
ATOM 749 C C . GLY A 1 94 ? 10.922 -12.532 -19.912 1.00 80.38 94 GLY A C 1
ATOM 750 O O . GLY A 1 94 ? 10.015 -11.765 -20.224 1.00 80.38 94 GLY A O 1
ATOM 751 N N . GLY A 1 95 ? 12.193 -12.363 -20.274 1.00 88.19 95 GLY A N 1
ATOM 752 C CA . GLY A 1 95 ? 12.694 -11.181 -20.968 1.00 88.19 95 GLY A CA 1
ATOM 753 C C . GLY A 1 95 ? 13.169 -10.089 -20.012 1.00 88.19 95 GLY A C 1
ATOM 754 O O . GLY A 1 95 ? 13.340 -10.310 -18.811 1.00 88.19 95 GLY A O 1
ATOM 755 N N . PHE A 1 96 ? 13.405 -8.909 -20.567 1.00 88.75 96 PHE A N 1
ATOM 756 C CA . PHE A 1 96 ? 13.758 -7.704 -19.825 1.00 88.75 96 PHE A CA 1
ATOM 757 C C . PHE A 1 96 ? 13.006 -6.505 -20.399 1.00 88.75 96 PHE A C 1
ATOM 759 O O . PHE A 1 96 ? 12.490 -6.566 -21.511 1.00 88.75 96 PHE A O 1
ATOM 766 N N . MET A 1 97 ? 12.948 -5.407 -19.652 1.00 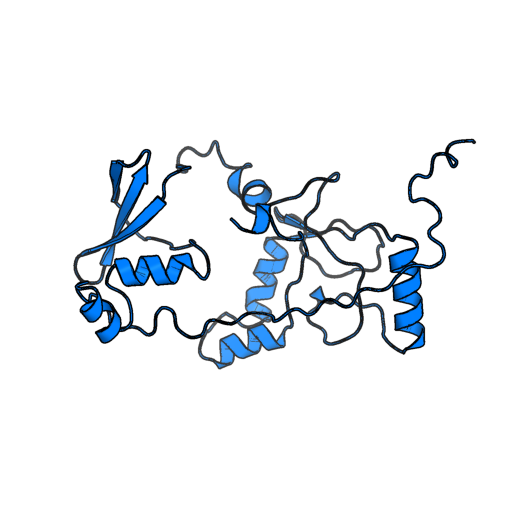84.81 97 MET A N 1
ATOM 767 C CA . MET A 1 97 ? 12.334 -4.172 -20.130 1.00 84.81 97 MET A CA 1
ATOM 768 C C . MET A 1 97 ? 13.081 -2.952 -19.606 1.00 84.81 97 MET A C 1
ATOM 770 O O . MET A 1 97 ? 13.602 -3.004 -18.484 1.00 84.81 97 MET A O 1
ATOM 774 N N . PRO A 1 98 ? 13.089 -1.833 -20.350 1.00 79.88 98 PRO A N 1
ATOM 775 C CA . PRO A 1 98 ? 13.318 -0.534 -19.746 1.00 79.88 98 PRO A CA 1
ATOM 776 C C . PRO A 1 98 ? 12.347 -0.349 -18.584 1.00 79.88 98 PRO A C 1
ATOM 778 O O . PRO A 1 98 ? 11.146 -0.592 -18.707 1.00 79.88 98 PRO A O 1
ATOM 781 N N . VAL A 1 99 ? 12.879 0.053 -17.436 1.00 82.94 99 VAL A N 1
ATOM 782 C CA . VAL A 1 99 ? 12.078 0.233 -16.230 1.00 82.94 99 VAL A CA 1
ATOM 783 C C . VAL A 1 99 ? 11.002 1.286 -16.485 1.00 82.94 99 VAL A C 1
ATOM 785 O O . VAL A 1 99 ? 11.310 2.409 -16.888 1.00 82.94 99 VAL A O 1
ATOM 788 N N . GLN A 1 100 ? 9.752 0.926 -16.205 1.00 89.06 100 GLN A N 1
ATOM 789 C CA . GLN A 1 100 ? 8.661 1.887 -16.113 1.00 89.06 100 GLN A CA 1
ATOM 790 C C . GLN A 1 100 ? 8.603 2.460 -14.700 1.00 89.06 100 GLN A C 1
ATOM 792 O O . GLN A 1 100 ? 8.763 1.733 -13.715 1.00 89.06 100 GLN A O 1
ATOM 797 N N . VAL A 1 101 ? 8.375 3.765 -14.599 1.00 92.00 101 VAL A N 1
ATOM 798 C CA . VAL A 1 101 ? 8.334 4.485 -13.327 1.00 92.00 101 VAL A CA 1
ATOM 799 C C . VAL A 1 101 ? 7.113 5.391 -13.217 1.00 92.00 101 VAL A C 1
ATOM 801 O O . VAL A 1 101 ? 6.506 5.777 -14.215 1.00 92.00 101 VAL A O 1
ATOM 804 N N . ASN A 1 102 ? 6.766 5.752 -11.982 1.00 95.00 102 ASN A N 1
ATOM 805 C CA . ASN A 1 102 ? 5.751 6.759 -11.679 1.00 95.00 102 ASN A CA 1
ATOM 806 C C . ASN A 1 102 ? 6.392 8.140 -11.487 1.00 95.00 102 ASN A C 1
ATOM 808 O O . ASN A 1 102 ? 6.477 8.658 -10.365 1.00 95.00 102 ASN A O 1
ATOM 812 N N . VAL A 1 103 ? 6.869 8.728 -12.585 1.00 92.69 103 VAL A N 1
ATOM 813 C CA . VAL A 1 103 ? 7.527 10.040 -12.609 1.00 92.69 103 VAL A CA 1
ATOM 814 C C . VAL A 1 103 ? 6.818 10.961 -13.604 1.00 92.69 103 VAL A C 1
ATOM 816 O O . VAL A 1 103 ? 6.335 10.549 -14.650 1.00 92.69 103 VAL A O 1
ATOM 819 N N . LEU A 1 104 ? 6.731 12.246 -13.283 1.00 91.62 104 LEU A N 1
ATOM 820 C CA . LEU A 1 104 ? 6.234 13.262 -14.203 1.00 91.62 104 LEU A CA 1
ATOM 821 C C . LEU A 1 104 ? 7.090 14.513 -14.062 1.00 91.62 104 LEU A C 1
ATOM 823 O O . LEU A 1 104 ? 7.259 15.019 -12.955 1.00 91.62 104 LEU A O 1
ATOM 827 N N . ASN A 1 105 ? 7.652 14.996 -15.173 1.00 89.69 105 ASN A N 1
ATOM 828 C CA . ASN A 1 105 ? 8.534 16.170 -15.206 1.00 89.69 105 ASN A CA 1
ATOM 829 C C . ASN A 1 105 ? 9.690 16.085 -14.189 1.00 89.69 105 ASN A C 1
ATOM 831 O O . ASN A 1 105 ? 9.969 17.035 -13.461 1.00 89.69 105 ASN A O 1
ATOM 835 N N . GLY A 1 106 ? 10.316 14.907 -14.088 1.00 89.31 106 GLY A N 1
ATOM 836 C CA . GLY A 1 106 ? 11.418 14.651 -13.154 1.00 89.31 106 GLY A CA 1
ATOM 837 C C . GLY A 1 106 ? 11.004 14.521 -11.683 1.00 89.31 106 GLY A C 1
ATOM 838 O O . GLY A 1 106 ? 11.867 14.375 -10.823 1.00 89.31 106 GLY A O 1
ATOM 839 N N . GLN A 1 107 ? 9.705 14.551 -11.370 1.00 93.69 107 GLN A N 1
ATOM 840 C CA . GLN A 1 107 ? 9.197 14.432 -10.005 1.00 93.69 107 GLN A CA 1
ATOM 841 C C . GLN A 1 107 ? 8.451 13.118 -9.784 1.00 93.69 107 GLN A C 1
ATOM 843 O O . GLN A 1 107 ? 7.664 12.674 -10.618 1.00 93.69 107 GLN A O 1
ATOM 848 N N . ARG A 1 108 ? 8.653 12.521 -8.609 1.00 96.00 108 ARG A N 1
ATOM 849 C CA . ARG A 1 108 ? 7.872 11.379 -8.123 1.00 96.00 108 ARG A CA 1
ATOM 850 C C . ARG A 1 108 ? 6.384 11.708 -8.101 1.00 96.00 108 ARG A C 1
ATOM 852 O O . ARG A 1 108 ? 5.978 12.693 -7.483 1.00 96.00 108 ARG A O 1
ATOM 859 N N . VAL A 1 109 ? 5.563 10.785 -8.590 1.00 97.50 109 VAL A N 1
ATOM 860 C CA . VAL A 1 109 ? 4.116 10.819 -8.372 1.00 97.50 109 VAL A CA 1
ATOM 861 C C . VAL A 1 109 ? 3.704 9.720 -7.395 1.00 97.50 109 VAL A C 1
ATOM 863 O O . VAL A 1 109 ? 3.544 8.556 -7.743 1.00 97.50 109 VAL A O 1
ATOM 866 N N . SER A 1 110 ? 3.547 10.105 -6.128 1.00 98.19 110 SER A N 1
ATOM 867 C CA . SER A 1 110 ? 3.032 9.237 -5.062 1.00 98.19 110 SER A CA 1
ATOM 868 C C . SER A 1 110 ? 1.515 9.034 -5.174 1.00 98.19 110 SER A C 1
ATOM 870 O O . SER A 1 110 ? 0.823 9.832 -5.804 1.00 98.19 110 SER A O 1
ATOM 872 N N . ALA A 1 111 ? 0.961 8.053 -4.450 1.00 97.88 111 ALA A N 1
ATOM 873 C CA . ALA A 1 111 ? -0.491 7.879 -4.342 1.00 97.88 111 ALA A CA 1
ATOM 874 C C . ALA A 1 111 ? -1.196 9.142 -3.807 1.00 97.88 111 ALA A C 1
ATOM 876 O O . ALA A 1 111 ? -2.256 9.514 -4.301 1.00 97.88 111 ALA A O 1
ATOM 877 N N . SER A 1 112 ? -0.589 9.859 -2.852 1.00 97.44 112 SER A N 1
ATOM 878 C CA . SER A 1 112 ? -1.139 11.134 -2.373 1.00 97.44 112 SER A CA 1
ATOM 879 C C . SER A 1 112 ? -1.134 12.215 -3.455 1.00 97.44 112 SER A C 1
ATOM 881 O O . SER A 1 112 ? -2.083 12.985 -3.553 1.00 97.44 112 SER A O 1
ATOM 883 N N . THR A 1 113 ? -0.099 12.269 -4.294 1.00 97.94 113 THR A N 1
ATOM 884 C CA . THR A 1 113 ? -0.020 13.239 -5.394 1.00 97.94 113 THR A CA 1
ATOM 885 C C . THR A 1 113 ? -1.022 12.910 -6.498 1.00 97.94 113 THR A C 1
ATOM 887 O O . THR A 1 113 ? -1.707 13.812 -6.962 1.00 97.94 113 THR A O 1
ATOM 890 N N . ALA A 1 114 ? -1.148 11.634 -6.866 1.00 97.56 114 ALA A N 1
ATOM 891 C CA . ALA A 1 114 ? -2.056 11.172 -7.912 1.00 97.56 114 ALA A CA 1
ATOM 892 C C . ALA A 1 114 ? -3.537 11.244 -7.500 1.00 97.56 114 ALA A C 1
ATOM 894 O O . ALA A 1 114 ? -4.364 11.744 -8.256 1.00 97.56 114 ALA A O 1
ATOM 895 N N . PHE A 1 115 ? -3.892 10.747 -6.311 1.00 97.75 115 PHE A N 1
ATOM 896 C CA . PHE A 1 115 ? -5.296 10.540 -5.933 1.00 97.75 115 PHE A CA 1
ATOM 897 C C . PHE A 1 115 ? -5.839 11.555 -4.932 1.00 97.75 115 PHE A C 1
ATOM 899 O O . PHE A 1 115 ? -7.039 11.808 -4.952 1.00 97.75 115 PHE A O 1
ATOM 906 N N . LEU A 1 116 ? -4.999 12.111 -4.050 1.00 97.25 116 LEU A N 1
ATOM 907 C CA . LEU A 1 116 ? -5.468 12.930 -2.926 1.00 97.25 116 LEU A CA 1
ATOM 908 C C . LEU A 1 116 ? -5.375 14.430 -3.217 1.00 97.25 116 LEU A C 1
ATOM 910 O O . LEU A 1 116 ? -6.372 15.138 -3.101 1.00 97.25 116 LEU A O 1
ATOM 914 N N . LYS A 1 117 ? -4.202 14.914 -3.651 1.00 96.81 117 LYS A N 1
ATOM 915 C CA . LYS A 1 117 ? -3.973 16.336 -3.962 1.00 96.81 117 LYS A CA 1
ATOM 916 C C . LYS A 1 117 ? -5.026 16.937 -4.908 1.00 96.81 117 LYS A C 1
ATOM 918 O O . LYS A 1 117 ? -5.483 18.039 -4.615 1.00 96.81 117 LYS A O 1
ATOM 923 N N . PRO A 1 118 ? -5.469 16.252 -5.984 1.00 97.19 118 PRO A N 1
ATOM 924 C CA . PRO A 1 118 ? -6.448 16.830 -6.908 1.00 97.19 118 PRO A CA 1
ATOM 925 C C . PRO A 1 118 ? -7.846 17.033 -6.308 1.00 97.19 118 PRO A C 1
ATOM 927 O O . PRO A 1 118 ? -8.670 17.717 -6.907 1.00 97.19 118 PRO A O 1
ATOM 930 N N . ILE A 1 119 ? -8.141 16.419 -5.157 1.00 97.62 119 ILE A N 1
ATOM 931 C CA . ILE A 1 119 ? -9.486 16.381 -4.572 1.00 97.62 119 ILE A CA 1
ATOM 932 C C . ILE A 1 119 ? -9.551 16.957 -3.152 1.00 97.62 119 ILE A C 1
ATOM 934 O O . ILE A 1 119 ? -10.585 16.814 -2.507 1.00 97.62 119 ILE A O 1
ATOM 938 N N . LEU A 1 120 ? -8.494 17.630 -2.679 1.00 97.06 120 LEU A N 1
ATOM 939 C CA . LEU A 1 120 ? -8.424 18.207 -1.324 1.00 97.06 120 LEU A CA 1
ATOM 940 C C . LEU A 1 120 ? -9.552 19.199 -1.020 1.00 97.06 120 LEU A C 1
ATOM 942 O O . LEU A 1 120 ? -9.956 19.331 0.124 1.00 97.06 120 LEU A O 1
ATOM 946 N N . ASN A 1 121 ? -10.076 19.874 -2.044 1.00 97.19 121 ASN A N 1
ATOM 947 C CA . ASN A 1 121 ? -11.128 20.881 -1.882 1.00 97.19 121 ASN A CA 1
ATOM 948 C C . ASN A 1 121 ? -12.543 20.280 -1.813 1.00 97.19 121 ASN A C 1
ATOM 950 O O . ASN A 1 121 ? -13.525 21.022 -1.834 1.00 97.19 121 ASN A O 1
ATOM 954 N N . ARG A 1 122 ? -12.688 18.948 -1.820 1.00 98.38 122 ARG A N 1
ATOM 955 C CA . ARG A 1 122 ? -14.007 18.316 -1.734 1.00 98.38 122 ARG A CA 1
ATOM 956 C C . ARG A 1 122 ? -14.590 18.522 -0.331 1.00 98.38 122 ARG A C 1
ATOM 958 O O . ARG A 1 122 ? -13.952 18.119 0.633 1.00 98.38 122 ARG A O 1
ATOM 965 N N . PRO A 1 123 ? -15.821 19.049 -0.200 1.00 98.25 123 PRO A N 1
ATOM 966 C CA . PRO A 1 123 ? -16.416 19.355 1.105 1.00 98.25 123 PRO A CA 1
ATOM 967 C C . PRO A 1 123 ? -16.778 18.110 1.926 1.00 98.25 123 PRO A C 1
ATOM 969 O O . PRO A 1 123 ? -17.158 18.223 3.082 1.00 98.25 123 PRO A O 1
ATOM 972 N N . ASN A 1 124 ? -16.713 16.925 1.319 1.00 98.06 124 ASN A N 1
ATOM 973 C CA . ASN A 1 124 ? -17.006 15.640 1.943 1.00 98.06 124 ASN A CA 1
ATOM 974 C C . ASN A 1 124 ? -15.740 14.797 2.181 1.00 98.06 124 ASN A C 1
ATOM 976 O O . ASN A 1 124 ? -15.830 13.568 2.226 1.00 98.06 124 ASN A O 1
ATOM 980 N N . LEU A 1 125 ? -14.568 15.435 2.240 1.00 98.19 125 LEU A N 1
ATOM 981 C CA . LEU A 1 125 ? -13.285 14.790 2.489 1.00 98.19 125 LEU A CA 1
ATOM 982 C C . LEU A 1 125 ? -12.514 15.560 3.560 1.00 98.19 125 LEU A C 1
ATOM 984 O O . LEU A 1 125 ? -11.974 16.629 3.289 1.00 98.19 125 LEU A O 1
ATOM 988 N N . ASP A 1 126 ? -12.385 14.947 4.728 1.00 97.44 126 ASP A N 1
ATOM 989 C CA . ASP A 1 126 ? -11.502 15.418 5.787 1.00 97.44 126 ASP A CA 1
ATOM 990 C C . ASP A 1 126 ? -10.209 14.601 5.784 1.00 97.44 126 ASP A C 1
ATOM 992 O O . ASP A 1 126 ? -10.222 13.373 5.647 1.00 97.44 126 ASP A O 1
ATOM 996 N N . ILE A 1 127 ? -9.072 15.283 5.917 1.00 96.62 127 ILE A N 1
ATOM 997 C CA . ILE A 1 127 ? -7.755 14.649 5.988 1.00 96.62 127 ILE A CA 1
ATOM 998 C C . ILE A 1 127 ? -7.067 15.149 7.239 1.00 96.62 127 ILE A C 1
ATOM 1000 O O . ILE A 1 127 ? -6.703 16.320 7.336 1.00 96.62 127 ILE A O 1
ATOM 1004 N N . LEU A 1 128 ? -6.834 14.225 8.160 1.00 96.19 128 LEU A N 1
ATOM 1005 C CA . LEU A 1 128 ? -6.061 14.486 9.355 1.00 96.19 128 LEU A CA 1
ATOM 1006 C C . LEU A 1 128 ? -4.678 13.849 9.209 1.00 96.19 128 LEU A C 1
ATOM 1008 O O . LEU A 1 128 ? -4.545 12.642 9.009 1.00 96.19 128 LEU A O 1
ATOM 1012 N N . THR A 1 129 ? -3.642 14.679 9.260 1.00 96.25 129 THR A N 1
ATOM 1013 C CA . THR A 1 129 ? -2.240 14.242 9.273 1.00 96.25 129 THR A CA 1
ATOM 1014 C C . THR A 1 129 ? -1.697 14.257 10.690 1.00 96.25 129 THR A C 1
ATOM 1016 O O . THR A 1 129 ? -2.263 14.917 11.553 1.00 96.25 129 THR A O 1
ATOM 1019 N N . SER A 1 130 ? -0.583 13.558 10.925 1.00 96.31 130 SER A N 1
ATOM 1020 C CA . SER A 1 130 ? 0.006 13.441 12.269 1.00 96.31 130 SER A CA 1
ATOM 1021 C C . SER A 1 130 ? -0.978 12.883 13.308 1.00 96.31 130 SER A C 1
ATOM 1023 O O . SER A 1 130 ? -0.883 13.200 14.486 1.00 96.31 130 SER A O 1
ATOM 1025 N N . ALA A 1 131 ? -1.913 12.049 12.843 1.00 97.69 131 ALA A N 1
ATOM 1026 C CA . ALA A 1 131 ? -2.893 11.340 13.650 1.00 97.69 131 ALA A CA 1
ATOM 1027 C C . ALA A 1 131 ? -2.613 9.839 13.571 1.00 97.69 131 ALA A C 1
ATOM 1029 O O . ALA A 1 131 ? -2.826 9.213 12.527 1.00 97.69 131 ALA A O 1
ATOM 1030 N N . LEU A 1 132 ? -2.092 9.267 14.652 1.00 97.62 132 LEU A N 1
ATOM 1031 C CA . LEU A 1 132 ? -1.756 7.849 14.715 1.00 97.62 132 LEU A CA 1
ATOM 1032 C C . LEU A 1 132 ? -2.952 7.066 15.252 1.00 97.62 132 LEU A C 1
ATOM 1034 O O . LEU A 1 132 ? -3.274 7.171 16.427 1.00 97.62 132 LEU A O 1
ATOM 1038 N N . VAL A 1 133 ? -3.600 6.265 14.407 1.00 98.44 133 VAL A N 1
ATOM 1039 C CA . VAL A 1 133 ? -4.653 5.339 14.857 1.00 98.44 133 VAL A CA 1
ATOM 1040 C C . VAL A 1 133 ? -4.035 4.275 15.762 1.00 98.44 133 VAL A C 1
ATOM 1042 O O . VAL A 1 133 ? -3.126 3.562 15.336 1.00 98.44 133 VAL A O 1
ATOM 1045 N N . THR A 1 134 ? -4.548 4.152 16.984 1.00 97.56 134 THR A N 1
ATOM 1046 C CA . THR A 1 134 ? -4.057 3.20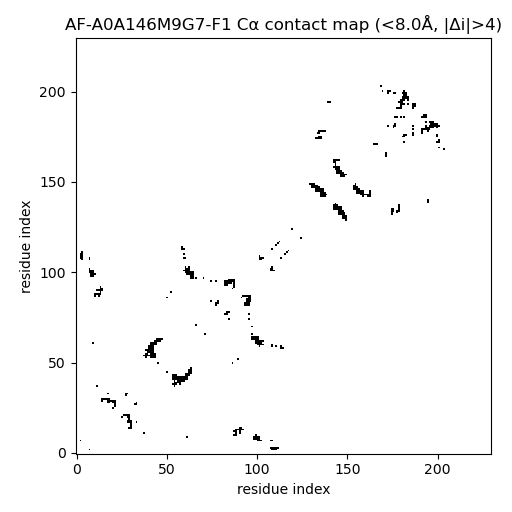0 17.991 1.00 97.56 134 THR A CA 1
ATOM 1047 C C . THR A 1 134 ? -4.898 1.928 18.023 1.00 97.56 134 THR A C 1
ATOM 1049 O O . THR A 1 134 ? -4.349 0.835 18.159 1.00 97.56 134 THR A O 1
ATOM 1052 N N . ARG A 1 135 ? -6.221 2.038 17.833 1.00 97.81 135 ARG A N 1
ATOM 1053 C CA . ARG A 1 135 ? -7.136 0.891 17.716 1.00 97.81 135 ARG A CA 1
ATOM 1054 C C . ARG A 1 135 ? -8.450 1.236 17.013 1.00 97.81 135 ARG A C 1
ATOM 1056 O O . ARG A 1 135 ? -8.870 2.388 16.933 1.00 97.81 135 ARG A O 1
ATOM 1063 N N . ILE A 1 136 ? -9.134 0.199 16.553 1.00 98.69 136 ILE A N 1
ATOM 1064 C CA . ILE A 1 136 ? -10.521 0.212 16.092 1.00 98.69 136 ILE A CA 1
ATOM 1065 C C . ILE A 1 136 ? -11.424 -0.078 17.295 1.00 98.69 136 ILE A C 1
ATOM 1067 O O . ILE A 1 136 ? -11.137 -0.950 18.118 1.00 98.69 136 ILE A O 1
ATOM 1071 N N . VAL A 1 137 ? -12.530 0.653 17.401 1.00 98.31 137 VAL A N 1
ATOM 1072 C CA . VAL A 1 137 ? -13.539 0.448 18.444 1.00 98.31 137 VAL A CA 1
ATOM 1073 C C . VAL A 1 137 ? -14.682 -0.382 17.874 1.00 98.31 137 VAL A C 1
ATOM 1075 O O . VAL A 1 137 ? -15.194 -0.078 16.794 1.00 98.31 137 VAL A O 1
ATOM 1078 N N . PHE A 1 138 ? -15.097 -1.416 18.605 1.00 98.00 138 PHE A N 1
ATOM 1079 C CA . PHE A 1 138 ? -16.179 -2.310 18.205 1.00 98.00 138 PHE A CA 1
ATOM 1080 C C . PHE A 1 138 ? -17.339 -2.282 19.197 1.00 98.00 138 PHE A C 1
ATOM 1082 O O . PHE A 1 138 ? -17.141 -2.302 20.411 1.00 98.00 138 PHE A O 1
ATOM 1089 N N . GLU A 1 139 ? -18.553 -2.357 18.663 1.00 96.31 139 GLU A N 1
ATOM 1090 C CA . GLU A 1 139 ? -19.744 -2.779 19.389 1.00 96.31 139 GLU A CA 1
ATOM 1091 C C . GLU A 1 139 ? -20.112 -4.191 18.930 1.00 96.31 139 GLU A C 1
ATOM 1093 O O . GLU A 1 139 ? -20.529 -4.411 17.790 1.00 96.31 139 GLU A O 1
ATOM 1098 N N . LYS A 1 140 ? -19.934 -5.176 19.817 1.00 91.44 140 LYS A N 1
ATOM 1099 C CA . LYS A 1 140 ? -20.023 -6.606 19.474 1.00 91.44 140 LYS A CA 1
ATOM 1100 C C . LYS A 1 140 ? -19.077 -6.942 18.309 1.00 91.44 140 LYS A C 1
ATOM 1102 O O . LYS A 1 140 ? -17.872 -6.978 18.502 1.00 91.44 140 LYS A O 1
ATOM 1107 N N . ASN A 1 141 ? -19.627 -7.157 17.113 1.00 92.19 141 ASN A N 1
ATOM 1108 C CA . ASN A 1 141 ? -18.892 -7.526 15.901 1.00 92.19 141 ASN A CA 1
ATOM 1109 C C . ASN A 1 141 ? -18.874 -6.401 14.850 1.00 92.19 141 ASN A C 1
ATOM 1111 O O . ASN A 1 141 ? -18.514 -6.646 13.701 1.00 92.19 141 ASN A O 1
ATOM 1115 N N . THR A 1 142 ? -19.291 -5.187 15.212 1.00 97.12 142 THR A N 1
ATOM 1116 C CA . THR A 1 142 ? -19.388 -4.048 14.295 1.00 97.12 142 THR A CA 1
ATOM 1117 C C . THR A 1 142 ? -18.369 -2.987 14.682 1.00 97.12 142 THR A C 1
ATOM 1119 O O . THR A 1 142 ? -18.376 -2.519 15.817 1.00 97.12 142 THR A O 1
ATOM 1122 N N . ALA A 1 143 ? -17.495 -2.602 13.750 1.00 98.12 143 ALA A N 1
ATOM 1123 C CA . ALA A 1 143 ? -16.595 -1.469 13.944 1.00 98.12 143 ALA A CA 1
ATOM 1124 C C . ALA A 1 143 ? -17.407 -0.165 13.929 1.00 98.12 143 ALA A C 1
ATOM 1126 O O . ALA A 1 143 ? -18.124 0.097 12.965 1.00 98.12 143 ALA A O 1
ATOM 1127 N N . VAL A 1 144 ? -17.292 0.640 14.985 1.00 98.38 144 VAL A N 1
ATOM 1128 C CA . VAL A 1 144 ? -18.069 1.883 15.171 1.00 98.38 144 VAL A CA 1
ATOM 1129 C C . VAL A 1 144 ? -17.219 3.147 15.090 1.00 98.38 144 VAL A C 1
ATOM 1131 O O . VAL A 1 144 ? -17.747 4.256 15.110 1.00 98.38 144 VAL A O 1
ATOM 1134 N N . GLY A 1 145 ? -15.899 3.004 14.992 1.00 98.56 145 GLY A N 1
ATOM 1135 C CA . GLY A 1 145 ? -14.975 4.126 14.919 1.00 98.56 145 GLY A CA 1
ATOM 1136 C C . GLY A 1 145 ? -13.537 3.711 15.183 1.00 98.56 145 GLY A C 1
ATOM 1137 O O . GLY A 1 145 ? -13.225 2.521 15.285 1.00 98.56 145 GLY A O 1
ATOM 1138 N N . VAL A 1 146 ? -12.665 4.703 15.310 1.00 98.69 146 VAL A N 1
ATOM 1139 C CA . VAL A 1 146 ? -11.255 4.508 15.652 1.00 98.69 146 VAL A CA 1
ATOM 1140 C C . VAL A 1 146 ? -10.833 5.477 16.744 1.00 98.69 146 VAL A C 1
ATOM 1142 O O . VAL A 1 146 ? -11.288 6.623 16.785 1.00 98.69 146 VAL A O 1
ATOM 1145 N N . GLU A 1 147 ? -9.948 5.006 17.613 1.00 98.50 147 GLU A N 1
ATOM 1146 C CA . GLU A 1 147 ? -9.166 5.863 18.494 1.00 98.50 147 GLU A CA 1
ATOM 1147 C C . GLU A 1 147 ? -7.834 6.185 17.830 1.00 98.50 147 GLU A C 1
ATOM 1149 O O . GLU A 1 147 ? -7.216 5.336 17.177 1.00 98.50 147 GLU A O 1
ATOM 1154 N N . PHE A 1 148 ? -7.405 7.429 17.974 1.00 98.44 148 PHE A N 1
ATOM 1155 C CA . PHE A 1 148 ? -6.159 7.917 17.411 1.00 98.44 148 PHE A CA 1
ATOM 1156 C C . PHE A 1 148 ? -5.536 8.977 18.311 1.00 98.44 148 PHE A C 1
ATOM 1158 O O . PHE A 1 148 ? -6.221 9.600 19.118 1.00 98.44 148 PHE A O 1
ATOM 1165 N N . GLU 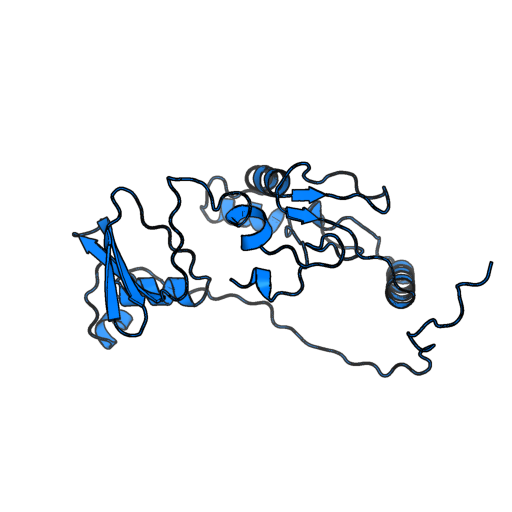A 1 149 ? -4.238 9.190 18.155 1.00 97.94 149 GLU A N 1
ATOM 1166 C CA . GLU A 1 149 ? -3.479 10.174 18.917 1.00 97.94 149 GLU A CA 1
ATOM 1167 C C . GLU A 1 149 ? -3.028 11.332 18.032 1.00 97.94 149 GLU A C 1
ATOM 1169 O O . GLU A 1 149 ? -2.523 11.115 16.926 1.00 97.94 149 GLU A O 1
ATOM 1174 N N . VAL A 1 150 ? -3.187 12.553 18.538 1.00 96.81 150 VAL A N 1
ATOM 1175 C CA . VAL A 1 150 ? -2.632 13.795 17.983 1.00 96.81 150 VAL A CA 1
ATOM 1176 C C . VAL A 1 150 ? -1.994 14.548 19.138 1.00 96.81 150 VAL A C 1
ATOM 1178 O O . VAL A 1 150 ? -2.637 14.735 20.161 1.00 96.81 150 VAL A O 1
ATOM 1181 N N . GLU A 1 151 ? -0.730 14.956 18.994 1.00 93.12 151 GLU A N 1
ATOM 1182 C CA . GLU A 1 151 ? -0.008 15.692 20.050 1.00 93.12 151 GLU A CA 1
ATOM 1183 C C . GLU A 1 151 ? -0.090 14.999 21.429 1.00 93.12 151 GLU A C 1
ATOM 1185 O O . GLU A 1 151 ? -0.303 15.644 22.451 1.00 93.12 151 GLU A O 1
ATOM 1190 N N . GLU A 1 152 ? 0.044 13.665 21.442 1.00 92.88 152 GLU A N 1
ATOM 1191 C CA . GLU A 1 152 ? -0.037 12.810 22.645 1.00 92.88 152 GLU A CA 1
ATOM 1192 C C . GLU A 1 152 ? -1.414 12.801 23.339 1.00 92.88 152 GLU A C 1
ATOM 1194 O O . GLU A 1 152 ? -1.574 12.246 24.427 1.00 92.88 152 GLU A O 1
ATOM 1199 N N . GLN A 1 153 ? -2.440 13.373 22.705 1.00 96.38 153 GLN A N 1
ATOM 1200 C CA . GLN A 1 153 ? -3.816 13.343 23.183 1.00 96.38 153 GLN A CA 1
ATOM 1201 C C . GLN A 1 153 ? -4.623 12.300 22.424 1.00 96.38 153 GLN A C 1
ATOM 1203 O O . GLN A 1 153 ? -4.594 12.232 21.195 1.00 96.38 153 GLN A O 1
ATOM 1208 N N . SER A 1 154 ? -5.364 11.486 23.174 1.00 97.31 154 SER A N 1
ATOM 1209 C CA . SER A 1 154 ? -6.261 10.489 22.604 1.00 97.31 154 SER A CA 1
ATOM 1210 C C . SER A 1 154 ? -7.569 11.135 22.154 1.00 97.31 154 SER A C 1
ATOM 1212 O O . SER A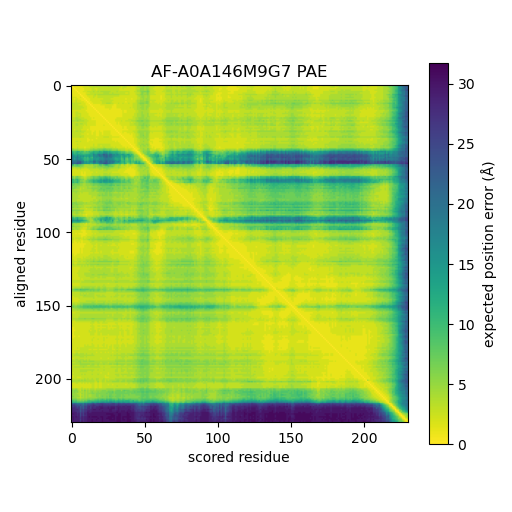 1 154 ? -8.211 11.886 22.892 1.00 97.31 154 SER A O 1
ATOM 1214 N N . HIS A 1 155 ? -7.979 10.801 20.938 1.00 98.31 155 HIS A N 1
ATOM 1215 C CA . HIS A 1 155 ? -9.208 11.243 20.308 1.00 98.31 155 HIS A CA 1
ATOM 1216 C C . HIS A 1 155 ? -9.973 10.046 19.749 1.00 98.31 155 HIS A C 1
ATOM 1218 O O . HIS A 1 155 ? -9.406 8.996 19.447 1.00 98.31 155 HIS A O 1
ATOM 1224 N N . PHE A 1 156 ? -11.275 10.234 19.557 1.00 98.31 156 PHE A N 1
ATOM 1225 C CA . PHE A 1 156 ? -12.154 9.247 18.948 1.00 98.31 156 PHE A CA 1
ATOM 1226 C C . PHE A 1 156 ? -12.906 9.868 17.774 1.00 98.31 156 PHE A C 1
ATOM 1228 O O . PHE A 1 156 ? -13.434 10.977 17.879 1.00 98.31 156 PHE A O 1
ATOM 1235 N N . VAL A 1 157 ? -12.998 9.129 16.670 1.00 98.25 157 VAL A N 1
ATOM 1236 C CA . VAL A 1 157 ? -13.884 9.456 15.551 1.00 98.25 157 VAL A CA 1
ATOM 1237 C C . VAL A 1 157 ? -14.792 8.271 15.254 1.00 98.25 157 VAL A C 1
ATOM 1239 O O . VAL A 1 157 ? -14.336 7.136 15.101 1.00 98.25 157 VAL A O 1
ATOM 1242 N N . SER A 1 158 ? -16.094 8.543 15.177 1.00 98.31 158 SER A N 1
ATOM 1243 C CA . SER A 1 158 ? -17.100 7.530 14.851 1.00 98.31 158 SER A CA 1
ATOM 1244 C C . SER A 1 158 ? -17.211 7.303 13.342 1.00 98.31 158 SER A C 1
ATOM 1246 O O . SER A 1 158 ? -16.985 8.210 12.541 1.00 98.31 158 SER A O 1
ATOM 1248 N N . ALA A 1 159 ? -17.587 6.088 12.953 1.00 98.25 159 ALA A N 1
ATOM 1249 C CA . ALA A 1 159 ? -17.849 5.698 11.576 1.00 98.25 159 ALA A CA 1
ATOM 1250 C C . ALA A 1 159 ? -19.278 5.155 11.453 1.00 98.25 159 ALA A C 1
ATOM 1252 O O . ALA A 1 159 ? -19.625 4.137 12.042 1.00 98.25 159 ALA A O 1
ATOM 1253 N N . HIS A 1 160 ? -20.113 5.815 10.646 1.00 96.75 160 HIS A N 1
ATOM 1254 C CA . HIS A 1 160 ? -21.519 5.419 10.468 1.00 96.75 160 HIS A CA 1
ATOM 1255 C C . HIS A 1 160 ? -21.728 4.214 9.543 1.00 96.75 160 HIS A C 1
ATOM 1257 O O . HIS A 1 160 ? -22.831 3.676 9.477 1.00 96.75 160 HIS A O 1
ATOM 1263 N N . ARG A 1 161 ? -20.710 3.843 8.762 1.00 97.19 161 ARG A N 1
ATOM 1264 C CA . ARG A 1 161 ? -20.799 2.758 7.778 1.00 97.19 161 ARG A CA 1
ATOM 1265 C C . ARG A 1 161 ? -19.673 1.762 7.955 1.00 97.19 161 ARG A C 1
ATOM 1267 O O . ARG A 1 161 ? -19.922 0.619 8.309 1.00 97.19 161 ARG A O 1
ATOM 1274 N N . GLU A 1 162 ? -18.449 2.202 7.687 1.00 98.12 162 GLU A N 1
ATOM 1275 C CA . GLU A 1 162 ? -17.303 1.309 7.571 1.00 98.12 162 GLU A CA 1
ATOM 1276 C C . GLU A 1 162 ? -16.028 1.985 8.069 1.00 98.12 162 GLU A C 1
ATOM 1278 O O . GLU A 1 162 ? -15.872 3.205 7.972 1.00 98.12 162 GLU A O 1
ATOM 1283 N N . VAL A 1 163 ? -15.097 1.161 8.547 1.00 98.44 163 VAL A N 1
ATOM 1284 C CA . VAL A 1 163 ? -13.705 1.531 8.812 1.00 98.44 163 VAL A CA 1
ATOM 1285 C C . VAL A 1 163 ? -12.836 0.757 7.824 1.00 98.44 163 VAL A C 1
ATOM 1287 O O . VAL A 1 163 ? -12.825 -0.472 7.841 1.00 98.44 163 VAL A O 1
ATOM 1290 N N . ILE A 1 164 ? -12.100 1.468 6.967 1.00 98.44 164 ILE A N 1
ATOM 1291 C CA . ILE A 1 164 ? -11.193 0.860 5.984 1.00 98.44 164 ILE A CA 1
ATOM 1292 C C . ILE A 1 164 ? -9.760 0.984 6.497 1.00 98.44 164 ILE A C 1
ATOM 1294 O O . ILE A 1 164 ? -9.163 2.061 6.469 1.00 98.44 164 ILE A O 1
ATOM 1298 N N . LEU A 1 165 ? -9.185 -0.128 6.951 1.00 98.06 165 LEU A N 1
ATOM 1299 C CA . LEU A 1 165 ? -7.815 -0.146 7.453 1.00 98.06 165 LEU A CA 1
ATOM 1300 C C . LEU A 1 165 ? -6.812 -0.221 6.294 1.00 98.06 165 LEU A C 1
ATOM 1302 O O . LEU A 1 165 ? -6.777 -1.193 5.548 1.00 98.06 165 LEU A O 1
ATOM 1306 N N . SER A 1 166 ? -5.988 0.818 6.144 1.00 98.31 166 SER A N 1
ATOM 1307 C CA . SER A 1 166 ? -4.976 0.939 5.077 1.00 98.31 166 SER A CA 1
ATOM 1308 C C . SER A 1 166 ? -3.590 1.307 5.626 1.00 98.31 166 SER A C 1
ATOM 1310 O O . SER A 1 166 ? -2.844 2.068 5.011 1.00 98.31 166 SER A O 1
ATOM 1312 N N . ALA A 1 167 ? -3.233 0.783 6.803 1.00 98.25 167 ALA A N 1
ATOM 1313 C CA . ALA A 1 167 ? -2.000 1.131 7.517 1.00 98.25 167 ALA A CA 1
ATOM 1314 C C . ALA A 1 167 ? -0.748 0.366 7.019 1.00 98.25 167 ALA A C 1
ATOM 1316 O O . ALA A 1 167 ? 0.338 0.514 7.573 1.00 98.25 167 ALA A O 1
ATOM 1317 N N . GLY A 1 168 ? -0.876 -0.435 5.955 1.00 97.94 168 GLY A N 1
ATOM 1318 C CA . GLY A 1 168 ? 0.203 -1.261 5.399 1.00 97.94 168 GLY A CA 1
ATOM 1319 C C . GLY A 1 168 ? 0.317 -2.638 6.063 1.00 97.94 168 GLY A C 1
ATOM 1320 O O . GLY A 1 168 ? -0.356 -2.912 7.055 1.00 97.94 168 GLY A O 1
ATOM 1321 N N . SER A 1 169 ? 1.158 -3.514 5.506 1.00 97.56 169 SER A N 1
ATOM 1322 C CA . SER A 1 169 ? 1.271 -4.929 5.906 1.00 97.56 169 SER A CA 1
ATOM 1323 C C . SER A 1 169 ? 1.824 -5.156 7.316 1.00 97.56 169 SER A C 1
ATOM 1325 O O . SER A 1 169 ? 1.631 -6.235 7.861 1.00 97.56 169 SER A O 1
ATOM 1327 N N . ILE A 1 170 ? 2.474 -4.151 7.911 1.00 97.31 170 ILE A N 1
ATOM 1328 C CA . ILE A 1 170 ? 3.031 -4.221 9.270 1.00 97.31 170 ILE A CA 1
ATOM 1329 C C . ILE A 1 170 ? 2.058 -3.634 10.298 1.00 97.31 170 ILE A C 1
ATOM 1331 O O . ILE A 1 170 ? 1.674 -4.308 11.249 1.00 97.31 170 ILE A O 1
ATOM 1335 N N . ASN A 1 171 ? 1.594 -2.399 10.086 1.00 98.12 171 ASN A N 1
ATOM 1336 C CA . ASN A 1 171 ? 0.782 -1.716 11.095 1.00 98.12 171 ASN A CA 1
ATOM 1337 C C . ASN A 1 171 ? -0.685 -2.167 11.078 1.00 98.12 171 ASN A C 1
ATOM 1339 O O . ASN A 1 171 ? -1.341 -2.128 12.111 1.00 98.12 171 ASN A O 1
ATOM 1343 N N . SER A 1 172 ? -1.225 -2.617 9.938 1.00 98.62 172 SER A N 1
ATOM 1344 C CA . SER A 1 172 ? -2.620 -3.086 9.888 1.00 98.62 172 SER A CA 1
ATOM 1345 C C . SER A 1 172 ? -2.871 -4.306 10.787 1.00 98.62 172 SER A C 1
ATOM 1347 O O . SER A 1 172 ? -3.801 -4.242 11.591 1.00 98.62 172 SER A O 1
ATOM 1349 N N . PRO A 1 173 ? -2.074 -5.399 10.730 1.00 98.31 173 PRO A N 1
ATOM 1350 C CA . PRO A 1 173 ? -2.269 -6.510 11.659 1.00 98.31 173 PRO A CA 1
ATOM 1351 C C . PRO A 1 173 ? -2.027 -6.101 13.116 1.00 98.31 173 PRO A C 1
ATOM 1353 O O . PRO A 1 173 ? -2.757 -6.560 13.987 1.00 98.31 173 PRO A O 1
ATOM 1356 N N . GLN A 1 174 ? -1.078 -5.197 13.389 1.00 98.25 174 GLN A N 1
ATOM 1357 C CA . GLN A 1 174 ? -0.870 -4.668 14.739 1.00 98.25 174 GLN A CA 1
ATOM 1358 C C . GLN A 1 174 ? -2.119 -3.950 15.268 1.00 98.25 174 GLN A C 1
ATOM 1360 O O . GLN A 1 174 ? -2.587 -4.278 16.354 1.00 98.25 174 GLN A O 1
ATOM 1365 N N . ILE A 1 175 ? -2.689 -3.017 14.498 1.00 98.62 175 ILE A N 1
ATOM 1366 C CA . ILE A 1 175 ? -3.906 -2.285 14.879 1.00 98.62 175 ILE A CA 1
ATOM 1367 C C . ILE A 1 175 ? -5.063 -3.262 15.100 1.00 98.62 175 ILE A C 1
ATOM 1369 O O . ILE A 1 175 ? -5.765 -3.143 16.099 1.00 98.62 175 ILE A O 1
ATOM 1373 N N . LEU A 1 176 ? -5.254 -4.254 14.223 1.00 98.62 176 LEU A N 1
ATOM 1374 C CA . LEU A 1 176 ? -6.288 -5.282 14.406 1.00 98.62 176 LEU A CA 1
ATOM 1375 C C . LEU A 1 176 ? -6.108 -6.048 15.722 1.00 98.62 176 LEU A C 1
ATOM 1377 O O . LEU A 1 176 ? -7.069 -6.169 16.480 1.00 98.62 176 LEU A O 1
ATOM 1381 N N . MET A 1 177 ? -4.885 -6.489 16.029 1.00 98.50 177 MET A N 1
ATOM 1382 C CA . MET A 1 177 ? -4.591 -7.205 17.271 1.00 98.50 177 MET A CA 1
ATOM 1383 C C . MET A 1 177 ? -4.822 -6.325 18.504 1.00 98.50 177 MET A C 1
ATOM 1385 O O . MET A 1 177 ? -5.514 -6.752 19.423 1.00 98.50 177 MET A O 1
ATOM 1389 N N . LEU A 1 178 ? -4.362 -5.068 18.492 1.00 98.31 178 LEU A N 1
ATOM 1390 C CA . LEU A 1 178 ? -4.651 -4.079 19.547 1.00 98.31 178 LEU A CA 1
ATOM 1391 C C . LEU A 1 178 ? -6.153 -3.795 19.709 1.00 98.31 178 LEU A C 1
ATOM 1393 O O . LEU A 1 178 ? -6.601 -3.365 20.768 1.00 98.31 178 LEU A O 1
ATOM 1397 N N . SER A 1 179 ? -6.939 -4.069 18.670 1.00 98.50 179 SER A N 1
ATOM 1398 C CA . SER A 1 179 ? -8.396 -3.937 18.665 1.00 98.50 179 SER A CA 1
ATOM 1399 C C . SER A 1 179 ? -9.126 -5.229 19.049 1.00 98.50 179 SER A C 1
ATOM 1401 O O . SER A 1 179 ? -10.342 -5.295 18.897 1.00 98.50 179 SER A O 1
ATOM 1403 N N . GLY A 1 180 ? -8.419 -6.273 19.493 1.00 98.12 180 GLY A N 1
ATOM 1404 C CA . GLY A 1 180 ? -9.016 -7.555 19.879 1.00 98.12 180 GLY A CA 1
ATOM 1405 C C . GLY A 1 180 ? -9.321 -8.510 18.718 1.00 98.12 180 GLY A C 1
ATOM 1406 O O . GLY A 1 180 ? -10.050 -9.486 18.908 1.00 98.12 180 GLY A O 1
ATOM 1407 N N . VAL A 1 181 ? -8.793 -8.256 17.516 1.00 98.62 181 VAL A N 1
ATOM 1408 C CA . VAL A 1 181 ? -8.951 -9.116 16.331 1.00 98.62 181 VAL A CA 1
ATOM 1409 C C . VAL A 1 181 ? -7.604 -9.741 15.965 1.00 98.62 181 VAL A C 1
ATOM 1411 O O . VAL A 1 181 ? -6.739 -9.092 15.381 1.00 98.62 181 VAL A O 1
ATOM 1414 N N . GLY A 1 182 ? -7.419 -11.018 16.294 1.00 98.50 182 GLY A N 1
ATOM 1415 C CA . GLY A 1 182 ? -6.154 -11.732 16.110 1.00 98.50 182 GLY A CA 1
ATOM 1416 C C . GLY A 1 182 ? -6.096 -13.055 16.873 1.00 98.50 182 GLY A C 1
ATOM 1417 O O . GLY A 1 182 ? -7.117 -13.457 17.430 1.00 98.50 182 GLY A O 1
ATOM 1418 N N . PRO A 1 183 ? -4.939 -13.747 16.893 1.00 98.56 183 PRO A N 1
ATOM 1419 C CA . PRO A 1 183 ? -4.829 -15.066 17.510 1.00 98.56 183 PRO A CA 1
ATOM 1420 C C . PRO A 1 183 ? -5.148 -15.002 19.006 1.00 98.56 183 PRO A C 1
ATOM 1422 O O . PRO A 1 183 ? -4.450 -14.324 19.761 1.00 98.56 183 PRO A O 1
ATOM 1425 N N . SER A 1 184 ? -6.193 -15.704 19.446 1.00 98.44 184 SER A N 1
ATOM 1426 C CA . SER A 1 184 ? -6.762 -15.550 20.794 1.00 98.44 184 SER A CA 1
ATOM 1427 C C . SER A 1 184 ? -5.747 -15.722 21.930 1.00 98.44 184 SER A C 1
ATOM 1429 O O . SER A 1 184 ? -5.730 -14.906 22.850 1.00 98.44 184 SER A O 1
ATOM 1431 N N . GLN A 1 185 ? -4.867 -16.724 21.846 1.00 98.25 185 GLN A N 1
ATOM 1432 C CA . GLN A 1 185 ? -3.801 -16.943 22.829 1.00 98.25 185 GLN A CA 1
ATOM 1433 C C . GLN A 1 185 ? -2.836 -15.751 22.904 1.00 98.25 185 GLN A C 1
ATOM 1435 O O . GLN A 1 185 ? -2.552 -15.262 23.994 1.00 98.25 185 GLN A O 1
ATOM 1440 N N . HIS A 1 186 ? -2.385 -15.247 21.753 1.00 98.25 186 HIS A N 1
ATOM 1441 C CA . HIS A 1 186 ? -1.481 -14.101 21.699 1.00 98.25 186 HIS A CA 1
ATOM 1442 C C . HIS A 1 186 ? -2.140 -12.843 22.275 1.00 98.25 186 HIS A C 1
ATOM 1444 O O . HIS A 1 186 ? -1.531 -12.125 23.053 1.00 98.25 186 HIS A O 1
ATOM 1450 N N . LEU A 1 187 ? -3.415 -12.594 21.968 1.00 98.62 187 LEU A N 1
ATOM 1451 C CA . LEU A 1 187 ? -4.149 -11.463 22.545 1.00 98.62 187 LEU A CA 1
ATOM 1452 C C . LEU A 1 187 ? -4.259 -11.562 24.076 1.00 98.62 187 LEU A C 1
ATOM 1454 O O . LEU A 1 187 ? -4.061 -10.570 24.778 1.00 98.62 187 LEU A O 1
ATOM 1458 N N . GLN A 1 188 ? -4.529 -12.760 24.599 1.00 98.31 188 GLN A N 1
ATOM 1459 C CA . GLN A 1 188 ? -4.635 -13.013 26.038 1.00 98.31 188 GLN A CA 1
ATOM 1460 C C . GLN A 1 188 ? -3.302 -12.822 26.774 1.00 98.31 188 GLN A C 1
ATOM 1462 O O . GLN A 1 188 ? -3.313 -12.300 27.887 1.00 98.31 188 GLN A O 1
ATOM 1467 N N . GLU A 1 189 ? -2.165 -13.169 26.157 1.00 98.31 189 GLU A N 1
ATOM 1468 C CA . GLU A 1 189 ? -0.818 -12.917 26.708 1.00 98.31 189 GLU A CA 1
ATOM 1469 C C . GLU A 1 189 ? -0.579 -11.427 27.006 1.00 98.31 189 GLU A C 1
ATOM 1471 O O . GLU A 1 189 ? 0.107 -11.092 27.970 1.00 98.31 189 GLU A O 1
ATOM 1476 N N . PHE A 1 190 ? -1.192 -10.537 26.221 1.00 98.06 190 PHE A N 1
ATOM 1477 C CA . PHE A 1 190 ? -1.116 -9.083 26.391 1.00 98.06 190 PHE A CA 1
ATOM 1478 C C . PHE A 1 190 ? -2.329 -8.485 27.124 1.00 98.06 190 PHE A C 1
ATOM 1480 O O . PHE A 1 190 ? -2.456 -7.264 27.207 1.00 98.06 190 PHE A O 1
ATOM 1487 N N . GLY A 1 191 ? -3.229 -9.316 27.663 1.00 98.12 191 GLY A N 1
ATOM 1488 C CA . GLY A 1 191 ? -4.423 -8.856 28.380 1.00 98.12 191 GLY A CA 1
ATOM 1489 C C . GLY A 1 191 ? -5.457 -8.151 27.495 1.00 98.12 191 GLY A C 1
ATOM 1490 O O . GLY A 1 191 ? -6.272 -7.382 28.004 1.00 98.12 191 GLY A O 1
ATOM 1491 N N . ILE A 1 192 ? -5.438 -8.392 26.181 1.00 98.31 192 ILE A N 1
ATOM 1492 C CA . ILE A 1 192 ? -6.353 -7.770 25.219 1.00 98.31 192 ILE A CA 1
ATOM 1493 C C . ILE A 1 192 ? -7.631 -8.621 25.111 1.00 98.31 192 ILE A C 1
ATOM 1495 O O . ILE A 1 192 ? -7.547 -9.815 24.801 1.00 98.31 192 ILE A O 1
ATOM 1499 N N . PRO A 1 193 ? -8.831 -8.044 25.324 1.00 97.19 193 PRO A N 1
ATOM 1500 C CA . PRO A 1 193 ? -10.087 -8.760 25.124 1.00 97.19 193 PRO A CA 1
ATOM 1501 C C . PRO A 1 193 ? -10.242 -9.265 23.685 1.00 97.19 193 PRO A C 1
ATOM 1503 O O . PRO A 1 193 ? -10.096 -8.507 22.727 1.00 97.19 193 PRO A O 1
ATOM 1506 N N . VAL A 1 194 ? -10.585 -10.545 23.529 1.00 98.12 194 VAL A N 1
ATOM 1507 C CA . VAL A 1 194 ? -10.768 -11.162 22.209 1.00 98.12 194 VAL A CA 1
ATOM 1508 C C . VAL A 1 194 ? -12.158 -10.833 21.669 1.00 98.12 194 VAL A C 1
ATOM 1510 O O . VAL A 1 194 ? -13.166 -11.310 22.185 1.00 98.12 194 VAL A O 1
ATOM 1513 N N . ILE A 1 195 ? -12.203 -10.050 20.594 1.00 97.69 195 ILE A N 1
ATOM 1514 C CA . ILE A 1 195 ? -13.411 -9.776 19.804 1.00 97.69 195 ILE A CA 1
ATOM 1515 C C . ILE A 1 195 ? -13.577 -10.854 18.738 1.00 97.69 195 ILE A C 1
ATOM 1517 O O . ILE A 1 195 ? -14.667 -11.399 18.545 1.00 97.69 195 ILE A O 1
ATOM 1521 N N . ARG A 1 196 ? -12.485 -11.199 18.049 1.00 98.00 196 ARG A N 1
ATOM 1522 C CA . ARG A 1 196 ? -12.493 -12.244 17.028 1.00 98.00 196 ARG A CA 1
ATOM 1523 C C . ARG A 1 196 ? -11.151 -12.960 16.960 1.00 98.00 196 ARG A C 1
ATOM 1525 O O . ARG A 1 196 ? -10.125 -12.331 16.726 1.00 98.00 196 ARG A O 1
ATOM 1532 N N . ASP A 1 197 ? -11.200 -14.283 17.087 1.00 98.31 197 ASP A N 1
ATOM 1533 C CA . ASP A 1 197 ? -10.041 -15.147 16.880 1.00 98.31 197 ASP A CA 1
ATOM 1534 C C . ASP A 1 197 ? -9.813 -15.375 15.379 1.00 98.31 197 ASP A C 1
ATOM 1536 O O . ASP A 1 197 ? -10.634 -16.001 14.701 1.00 98.31 197 ASP A O 1
ATOM 1540 N N . LEU A 1 198 ? -8.743 -14.791 14.845 1.00 98.12 198 LEU A N 1
ATOM 1541 C CA . LEU A 1 198 ? -8.339 -14.875 13.439 1.00 98.12 198 LEU A CA 1
ATOM 1542 C C . LEU A 1 198 ? -6.809 -14.949 13.342 1.00 98.12 198 LEU A C 1
ATOM 1544 O O . LEU A 1 198 ? -6.128 -14.371 14.185 1.00 98.12 198 LEU A O 1
ATOM 1548 N N . PRO A 1 199 ? -6.242 -15.563 12.286 1.00 97.88 199 PRO A N 1
ATOM 1549 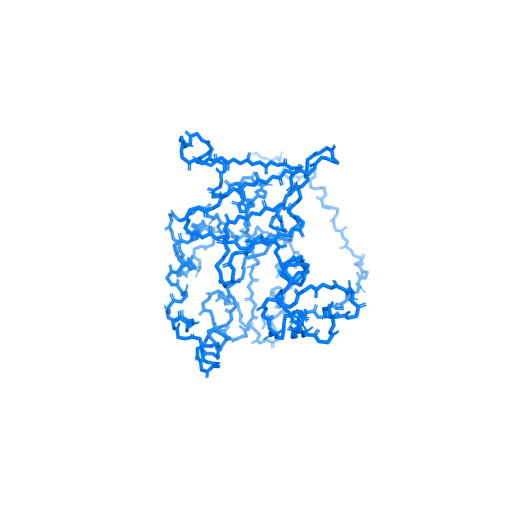C CA . PRO A 1 199 ? -4.792 -15.692 12.089 1.00 97.88 199 PRO A CA 1
ATOM 1550 C C . PRO A 1 199 ? -4.117 -14.374 11.643 1.00 97.88 199 PRO A C 1
ATOM 1552 O O . PRO A 1 199 ? -3.316 -14.349 10.709 1.00 97.88 199 PRO A O 1
ATOM 1555 N N . VAL A 1 200 ? -4.463 -13.251 12.277 1.00 98.38 200 VAL A N 1
ATOM 1556 C CA . VAL A 1 200 ? -3.905 -11.925 11.982 1.00 98.38 200 VAL A CA 1
ATOM 1557 C C . VAL A 1 200 ? -2.415 -11.898 12.318 1.00 98.38 200 VAL A C 1
ATOM 1559 O O . VAL A 1 200 ? -1.990 -12.431 13.338 1.00 98.38 200 VAL A O 1
ATOM 1562 N N . GLY A 1 201 ? -1.623 -11.267 11.449 1.00 97.00 201 GLY A N 1
ATOM 1563 C CA . GLY A 1 201 ? -0.169 -11.158 11.606 1.00 97.00 201 GLY A CA 1
ATOM 1564 C C . GLY A 1 201 ? 0.617 -12.371 11.101 1.00 97.00 201 GLY A C 1
ATOM 1565 O O . GLY A 1 201 ? 1.845 -12.328 11.080 1.00 97.00 201 GLY A O 1
ATOM 1566 N N . LEU A 1 202 ? -0.061 -13.432 10.653 1.00 95.19 202 LEU A N 1
ATOM 1567 C CA . LEU A 1 202 ? 0.582 -14.579 10.011 1.00 95.19 202 LEU A CA 1
ATOM 1568 C C . LEU A 1 202 ? 0.780 -14.347 8.503 1.00 95.19 202 LEU A C 1
ATOM 1570 O O . LEU A 1 202 ? 0.269 -13.389 7.930 1.00 95.19 202 LEU A O 1
ATOM 1574 N N . GLN A 1 203 ? 1.523 -15.255 7.859 1.00 94.12 203 GLN A N 1
ATOM 1575 C CA . GLN A 1 203 ? 1.778 -15.263 6.408 1.00 94.12 203 GLN A CA 1
ATOM 1576 C C . GLN A 1 203 ? 2.496 -14.012 5.866 1.00 94.12 203 GLN A C 1
ATOM 1578 O O . GLN A 1 203 ? 2.321 -13.653 4.698 1.00 94.12 203 GLN A O 1
ATOM 1583 N N . LEU A 1 204 ? 3.344 -13.377 6.686 1.00 97.19 204 LEU A N 1
ATOM 1584 C CA . LEU A 1 204 ? 4.255 -12.341 6.203 1.00 97.19 204 LEU A CA 1
ATOM 1585 C C . LEU A 1 204 ? 5.152 -12.918 5.100 1.00 97.19 204 LEU A C 1
ATOM 1587 O O . LEU A 1 204 ? 5.826 -13.930 5.288 1.00 97.19 204 LEU A O 1
ATOM 1591 N N . GLN A 1 205 ? 5.149 -12.251 3.953 1.00 96.88 205 GLN A N 1
ATOM 1592 C CA . GLN A 1 205 ? 5.969 -12.575 2.795 1.00 96.88 205 GLN A CA 1
ATOM 1593 C C . GLN A 1 205 ? 6.737 -11.324 2.384 1.00 96.88 205 GLN A C 1
ATOM 1595 O O . GLN A 1 205 ? 6.195 -10.219 2.437 1.00 96.88 205 GLN A O 1
ATOM 1600 N N . ASP A 1 206 ? 7.986 -11.511 1.971 1.00 96.94 206 ASP A N 1
ATOM 1601 C CA . ASP A 1 206 ? 8.847 -10.442 1.479 1.00 96.94 206 ASP A CA 1
ATOM 1602 C C . ASP A 1 206 ? 9.793 -10.978 0.393 1.00 96.94 206 ASP A C 1
ATOM 1604 O O . ASP A 1 206 ? 10.010 -12.188 0.273 1.00 96.94 206 ASP A O 1
ATOM 1608 N N . HIS A 1 207 ? 10.363 -10.079 -0.404 1.00 95.06 207 HIS A N 1
ATOM 1609 C CA . HIS A 1 207 ? 11.366 -10.409 -1.409 1.00 95.06 207 HIS A CA 1
ATOM 1610 C C . HIS A 1 207 ? 12.771 -10.216 -0.839 1.00 95.06 207 HIS A C 1
ATOM 1612 O O . HIS A 1 207 ? 13.256 -9.094 -0.698 1.00 95.06 207 HIS A O 1
ATOM 1618 N N . VAL A 1 208 ? 13.460 -11.323 -0.560 1.00 94.31 208 VAL A N 1
ATOM 1619 C CA . VAL A 1 208 ? 14.853 -11.283 -0.102 1.00 94.31 208 VAL A CA 1
ATOM 1620 C C . VAL A 1 208 ? 15.750 -10.766 -1.229 1.00 94.31 208 VAL A C 1
ATOM 1622 O O . VAL A 1 208 ? 15.864 -11.386 -2.286 1.00 94.31 208 VAL A O 1
ATOM 1625 N N . GLY A 1 209 ? 16.389 -9.620 -0.996 1.00 92.94 209 GLY A N 1
ATOM 1626 C CA . GLY A 1 209 ? 17.330 -9.004 -1.927 1.00 92.94 209 GLY A CA 1
ATOM 1627 C C . GLY A 1 209 ? 18.783 -9.360 -1.614 1.00 92.94 209 GLY A C 1
ATOM 1628 O O . GLY A 1 209 ? 19.181 -9.429 -0.453 1.00 92.94 209 GLY A O 1
ATOM 1629 N N . TYR A 1 210 ? 19.592 -9.522 -2.659 1.00 94.19 210 TYR A N 1
ATOM 1630 C CA . TYR A 1 210 ? 21.050 -9.598 -2.569 1.00 94.19 210 TYR A CA 1
ATOM 1631 C C . TYR A 1 210 ? 21.670 -8.617 -3.564 1.00 94.19 210 TYR A C 1
ATOM 1633 O O . TYR A 1 210 ? 21.227 -8.527 -4.709 1.00 94.19 210 TYR A O 1
ATOM 1641 N N . PHE A 1 211 ? 22.703 -7.893 -3.134 1.00 93.94 211 PHE A N 1
ATOM 1642 C CA . PHE A 1 211 ? 23.389 -6.907 -3.961 1.00 93.94 211 PHE A CA 1
ATOM 1643 C C . PHE A 1 211 ? 24.769 -7.420 -4.367 1.00 93.94 211 PHE A C 1
ATOM 1645 O O . PHE A 1 211 ? 25.606 -7.719 -3.516 1.00 93.94 211 PHE A O 1
ATOM 1652 N N . ALA A 1 212 ? 25.012 -7.478 -5.676 1.00 94.06 212 ALA A N 1
ATOM 1653 C CA . ALA A 1 212 ? 26.336 -7.692 -6.242 1.00 94.06 212 ALA A CA 1
ATOM 1654 C C . ALA A 1 212 ? 26.912 -6.347 -6.696 1.00 94.06 212 ALA A C 1
ATOM 1656 O O . ALA A 1 212 ? 26.273 -5.612 -7.451 1.00 94.06 212 ALA A O 1
ATOM 1657 N N . TYR A 1 213 ? 28.123 -6.033 -6.243 1.00 92.81 213 TYR A N 1
ATOM 1658 C CA . TYR A 1 213 ? 28.803 -4.783 -6.565 1.00 92.81 213 TYR A CA 1
ATOM 1659 C C . TYR A 1 213 ? 29.969 -5.051 -7.511 1.00 92.81 213 TYR A C 1
ATOM 1661 O O . TYR A 1 213 ? 30.785 -5.940 -7.271 1.00 92.81 213 TYR A O 1
ATOM 1669 N N . PHE A 1 214 ? 30.061 -4.253 -8.572 1.00 88.88 214 PHE A N 1
ATOM 1670 C CA . PHE A 1 214 ? 31.128 -4.338 -9.562 1.00 88.88 214 PHE A CA 1
ATOM 1671 C C . PHE A 1 214 ? 31.837 -2.992 -9.665 1.00 88.88 214 PHE A C 1
ATOM 1673 O O . PHE A 1 214 ? 31.194 -1.950 -9.789 1.00 88.88 214 PHE A O 1
ATOM 1680 N N . GLN A 1 215 ? 33.170 -3.007 -9.640 1.00 89.19 215 GLN A N 1
ATOM 1681 C CA . GLN A 1 215 ? 33.957 -1.809 -9.904 1.00 89.19 215 GLN A CA 1
ATOM 1682 C C . GLN A 1 215 ? 34.012 -1.551 -11.411 1.00 89.19 215 GLN A C 1
ATOM 1684 O O . GLN A 1 215 ? 34.481 -2.386 -12.188 1.00 89.19 215 GLN A O 1
ATOM 1689 N N . MET A 1 216 ? 33.576 -0.366 -11.823 1.00 83.19 216 MET A N 1
ATOM 1690 C CA . MET A 1 216 ? 33.726 0.083 -13.200 1.00 83.19 216 MET A CA 1
ATOM 1691 C C . MET A 1 216 ? 35.158 0.543 -13.477 1.00 83.19 216 MET A C 1
ATOM 1693 O O . MET A 1 216 ? 35.690 1.375 -12.748 1.00 83.19 216 MET A O 1
ATOM 1697 N N . LYS A 1 217 ? 35.775 0.031 -14.549 1.00 76.88 217 LYS A N 1
ATOM 1698 C CA . LYS A 1 217 ? 37.163 0.374 -14.906 1.00 76.88 217 LYS A CA 1
ATOM 1699 C C . LYS A 1 217 ? 37.304 1.699 -15.666 1.00 76.88 217 LYS A C 1
ATOM 1701 O O . LYS A 1 217 ? 38.348 2.316 -15.543 1.00 76.88 217 LYS A O 1
ATOM 1706 N N . ASN A 1 218 ? 36.272 2.145 -16.391 1.00 67.25 218 ASN A N 1
ATOM 1707 C CA . ASN A 1 218 ? 36.292 3.360 -17.220 1.00 67.25 218 ASN A CA 1
ATOM 1708 C C . ASN A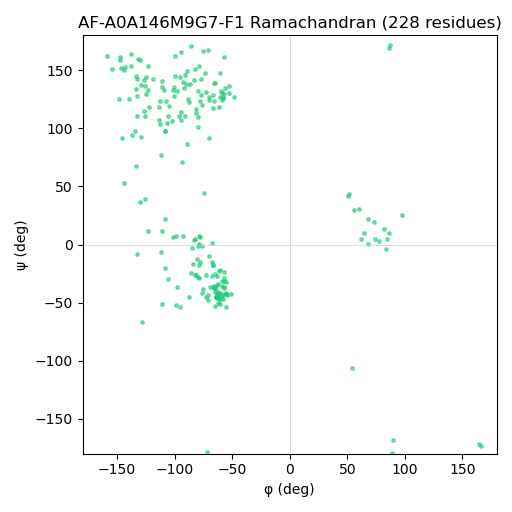 1 218 ? 34.914 4.048 -17.201 1.00 67.25 218 ASN A C 1
ATOM 1710 O O . ASN A 1 218 ? 34.050 3.709 -18.008 1.00 67.25 218 ASN A O 1
ATOM 1714 N N . VAL A 1 219 ? 34.680 4.991 -16.287 1.00 63.00 219 VAL A N 1
ATOM 1715 C CA . VAL A 1 219 ? 33.474 5.836 -16.326 1.00 63.00 219 VAL A CA 1
ATOM 1716 C C . VAL A 1 219 ? 33.863 7.132 -17.035 1.00 63.00 219 VAL A C 1
ATOM 1718 O O . VAL A 1 219 ? 34.641 7.907 -16.485 1.00 63.00 219 VAL A O 1
ATOM 1721 N N . ALA A 1 220 ? 33.364 7.376 -18.250 1.00 56.12 220 ALA A N 1
ATOM 1722 C CA . ALA A 1 220 ? 33.328 8.747 -18.760 1.00 56.12 220 ALA A CA 1
ATOM 1723 C C . ALA A 1 220 ? 32.486 9.553 -17.762 1.00 56.12 220 ALA A C 1
ATOM 1725 O O . ALA A 1 220 ? 31.382 9.117 -17.426 1.00 56.12 220 ALA A O 1
ATOM 1726 N N . SER A 1 221 ? 33.028 10.642 -17.209 1.00 53.62 221 SER A N 1
ATOM 1727 C CA . SER A 1 221 ? 32.348 11.423 -16.172 1.00 53.62 221 SER A CA 1
ATOM 1728 C C . SER A 1 221 ? 30.913 11.725 -16.597 1.00 53.62 221 SER A C 1
ATOM 1730 O O . SER A 1 221 ? 30.684 12.267 -17.675 1.00 53.62 221 SER A O 1
ATOM 1732 N N . SER A 1 222 ? 29.940 11.393 -15.750 1.00 50.38 222 SER A N 1
ATOM 1733 C CA . SER A 1 222 ? 28.515 11.643 -16.000 1.00 50.38 222 SER A CA 1
ATOM 1734 C C . SER A 1 222 ? 28.138 13.132 -16.010 1.00 50.38 222 SER A C 1
ATOM 1736 O O . SER A 1 222 ? 26.971 13.468 -16.171 1.00 50.38 222 SER A O 1
ATOM 1738 N N . THR A 1 223 ? 29.103 14.032 -15.832 1.00 44.06 223 THR A N 1
ATOM 1739 C CA . THR A 1 223 ? 28.986 15.460 -16.122 1.00 44.06 223 THR A CA 1
ATOM 1740 C C . THR A 1 223 ? 29.387 15.703 -17.574 1.00 44.06 223 THR A C 1
ATOM 1742 O O . THR A 1 223 ? 30.547 15.974 -17.875 1.00 44.06 223 THR A O 1
ATOM 1745 N N . THR A 1 224 ? 28.440 15.577 -18.500 1.00 43.03 224 THR A N 1
ATOM 1746 C CA . THR A 1 224 ? 28.588 16.136 -19.848 1.00 43.03 224 THR A CA 1
ATOM 1747 C C . THR A 1 224 ? 28.508 17.659 -19.758 1.00 43.03 224 THR A C 1
ATOM 1749 O O . THR A 1 224 ? 27.420 18.225 -19.808 1.00 43.03 224 THR A O 1
ATOM 1752 N N . GLU A 1 225 ? 29.658 18.314 -19.612 1.00 38.94 225 GLU A N 1
ATOM 1753 C CA . GLU A 1 225 ? 29.814 19.759 -19.846 1.00 38.94 225 GLU A CA 1
ATOM 1754 C C . GLU A 1 225 ? 30.072 20.085 -21.336 1.00 38.94 225 GLU A C 1
ATOM 1756 O O . GLU A 1 225 ? 30.114 21.249 -21.710 1.00 38.94 225 GLU A O 1
ATOM 1761 N N . GLU A 1 226 ? 30.182 19.089 -22.226 1.00 39.50 226 GLU A N 1
ATOM 1762 C CA . GLU A 1 226 ? 30.699 19.295 -23.594 1.00 39.50 226 GLU A CA 1
ATOM 1763 C C . GLU A 1 226 ? 29.782 18.810 -24.733 1.00 39.50 226 GLU A C 1
ATOM 1765 O O . GLU A 1 226 ? 30.239 18.290 -25.748 1.00 39.50 226 GLU A O 1
ATOM 1770 N N . THR A 1 227 ? 28.461 18.977 -24.638 1.00 38.47 227 THR A N 1
ATOM 1771 C CA . THR A 1 227 ? 27.608 18.779 -25.834 1.00 38.47 227 THR A CA 1
ATOM 1772 C C . THR A 1 227 ? 26.432 19.748 -25.907 1.00 38.47 227 THR A C 1
ATOM 1774 O O . THR A 1 227 ? 25.284 19.363 -26.083 1.00 38.47 227 THR A O 1
ATOM 1777 N N . LEU A 1 228 ? 26.740 21.042 -25.799 1.00 35.03 228 LEU A N 1
ATOM 1778 C CA . LEU A 1 228 ? 25.899 22.133 -26.300 1.00 35.03 228 LEU A CA 1
ATOM 1779 C C . LEU A 1 228 ? 26.776 23.135 -27.064 1.00 35.03 228 LEU A C 1
ATOM 1781 O O . LEU A 1 228 ? 26.977 24.263 -26.631 1.00 35.03 228 LEU A O 1
ATOM 1785 N N . VAL A 1 229 ? 27.316 22.704 -28.206 1.00 34.66 229 VAL A N 1
ATOM 1786 C CA . VAL A 1 229 ? 27.765 23.616 -29.267 1.00 34.66 229 VAL A CA 1
ATOM 1787 C C . VAL A 1 229 ? 27.325 23.042 -30.612 1.00 34.66 229 VAL A C 1
ATOM 1789 O O . VAL A 1 229 ? 28.008 22.205 -31.198 1.00 34.66 229 VAL A O 1
ATOM 1792 N N . SER A 1 230 ? 26.167 23.509 -31.075 1.00 34.09 230 SER A N 1
ATOM 1793 C CA . SER A 1 230 ? 25.905 23.879 -32.471 1.00 34.09 230 SER A CA 1
ATOM 1794 C C . SER A 1 230 ? 24.687 24.791 -32.514 1.00 34.09 230 SER A C 1
ATOM 1796 O O . SER A 1 230 ? 23.615 24.311 -32.080 1.00 34.09 230 SER A O 1
#